Protein AF-A0A1S2K875-F1 (afdb_monomer)

Solvent-accessible surface area (backbone atoms only — not comparable to full-atom values): 19029 Å² total; per-residue (Å²): 132,84,79,76,75,74,77,70,88,53,95,55,58,71,63,49,79,45,79,48,68,96,43,72,64,49,62,76,64,74,61,59,67,83,52,75,47,36,37,38,39,39,28,48,49,77,61,91,77,43,72,70,58,80,52,35,93,49,47,68,65,72,43,54,64,50,49,51,50,53,53,49,51,54,52,41,34,47,74,66,42,60,38,57,85,85,43,62,77,40,69,43,35,40,33,39,36,56,78,34,67,75,67,38,40,64,64,102,67,75,52,40,35,35,36,50,32,44,35,38,59,31,74,67,53,95,76,27,44,36,24,39,38,35,41,28,45,31,22,38,73,83,44,77,24,28,39,34,36,40,30,38,35,35,58,89,68,77,82,74,76,75,74,78,71,96,51,86,69,61,76,69,69,80,67,78,73,80,88,79,87,82,92,80,89,81,79,85,71,83,76,84,67,98,63,92,80,68,50,47,49,47,74,50,75,77,42,77,32,94,87,78,70,34,37,32,28,46,38,42,69,37,67,42,74,79,53,92,85,54,58,60,72,54,49,56,45,49,40,46,41,55,50,44,26,53,47,35,26,76,62,60,70,45,56,53,67,38,34,39,72,38,30,42,35,39,38,35,88,34,86,42,61,57,87,56,68,35,34,36,40,37,30,69,59,51,85,82,84,52,80,81,76,55,78,60,47,63,49,98,87,64,37,47,26,42,46,34,38,38,39,32,27,49,82,91,43,60,30,33,44,33,46,36,30,32,32,40,70,126

pLDDT: mean 80.6, std 21.01, range [25.36, 98.69]

Radius of gyration: 20.93 Å; Cα contacts (8 Å, |Δi|>4): 634; chains: 1; bounding box: 55×48×56 Å

Secondary structure (DSSP, 8-state):
-------SS-TT-SEEEEEE-SSHHHHHH----SS-EEEEEEEEPPPTT-TT--S-TTB--THHHHHHHHHHHHHHHHHTS---TTS--EEEEEEEEES-GGGGB--SS--EEEEEEEEEEEEEETTEEEEEEEEEEEEETTEEEEEEEEEEE--SSSPPPPPPPTTTTGGGGGG---------S---PPP--S-SS-PPPEE-PPEEPTTSSEEEEEEE-TTGGGSSS---HHHHHHHHHHHHHHHHHHHH---TTTEEEEEEEEE-SSPPPTTS-EEEEEEEPPTTS-------EE-TT--EEEEEEEEEEETTEEEEEEEEEEEE--

Mean predicted aligned error: 9.91 Å

Sequence (330 aa):
MDTFTAPSPSFLGSHHLVHRPLSPEAFLLTATAPIRQDFALSAQLPDHRAPLDDSGPGYHDLAFPLESLRRTMLFAARRYFRVPAGRLPRVVSGSAAITDLDAWRHGGGRPGIALDLGMTPLDVVDGVPRGLEAEAAVSIDGRRCGTASARLLFPAGPPRPGRPAPGRGEGRASTAVRRGGPDAAGGHRPQRADHPGVREPHVGPAGRAEGGGGLVFPVRTGGAAEAPGVVPPTLFVAASRQVGRLAAAELCGFVPSYAVLSRWEASFPDPAEPGTPLRCTVRQATAGGGRADGRVSRDAAGRPVADLRLTFLQGSRVVARVSAAVSQDC

Nearest PDB structures (foldseek):
  2own-assembly1_B  TM=6.088E-01  e=5.635E-07  Lactiplantibacillus plantarum
  3hrq-assembly3_B  TM=5.467E-01  e=2.121E-06  Aspergillus parasiticus
  7e5t-assembly5_E  TM=1.831E-01  e=4.406E-02  Fusarium sp. FN080326
  7dmn-assembly1_A  TM=1.750E-01  e=1.258E-01  Fusarium sp. FN080326
  5yfg-assembly1_A  TM=2.305E-01  e=1.085E+00  Homo sapiens

Foldseek 3Di:
DPPPPPPDQDPQHDKDKDWDDPDPVCVVVLDDQQFKTKMKMKGWQDDCPPLLPPQFQWFGAPLNVFVVQVVVVVVCLVRNQVPDPQQDKDWFKKKKFWPAGVLGTDDPDGKMKMWTKMKHADDADPSHGQKIKMKTQIDTNNHGTMIMITIMGRDPDHPDPPDPPPPPPPVVPPPPPDDDDDDDDDDPDSDDDPDPDFGAKDWDDWDADPPRFWIKIWIHRPNPVPDPDFDDVSNVSSVCQVVVLVRCCVLQVADSSQKGFRIKMKGFPDTDDPPFIKMKMKGFDDDPPDDSPSDFDADPVRWTKTWMWIFIDRPPDTGMTMIIIITGDD

Structure (mmCIF, N/CA/C/O backbone):
data_AF-A0A1S2K875-F1
#
_entry.id   AF-A0A1S2K875-F1
#
loop_
_atom_site.group_PDB
_atom_site.id
_atom_site.type_symbol
_atom_site.label_atom_id
_atom_site.label_alt_id
_atom_site.label_comp_id
_atom_site.label_asym_id
_atom_site.label_entity_id
_atom_site.label_seq_id
_atom_site.pdbx_PDB_ins_code
_atom_site.Cartn_x
_atom_site.Cartn_y
_atom_site.Cartn_z
_atom_site.occupancy
_atom_site.B_iso_or_equiv
_atom_site.auth_seq_id
_atom_site.auth_comp_id
_atom_site.auth_asym_id
_atom_site.auth_atom_id
_atom_site.pdbx_PDB_model_num
ATOM 1 N N . MET A 1 1 ? -26.181 15.859 20.481 1.00 29.94 1 MET A N 1
ATOM 2 C CA . MET A 1 1 ? -26.209 15.037 19.255 1.00 29.94 1 MET A CA 1
ATOM 3 C C . MET A 1 1 ? -25.154 15.619 18.342 1.00 29.94 1 MET A C 1
ATOM 5 O O . MET A 1 1 ? -25.418 16.626 17.703 1.00 29.94 1 MET A O 1
ATOM 9 N N . ASP A 1 2 ? -23.946 15.062 18.372 1.00 28.30 2 ASP A N 1
ATOM 10 C CA . ASP A 1 2 ? -22.885 15.501 17.471 1.00 28.30 2 ASP A CA 1
ATOM 11 C C . ASP A 1 2 ? -23.209 14.976 16.078 1.00 28.30 2 ASP A C 1
ATOM 13 O O . ASP A 1 2 ? -23.211 13.769 15.824 1.00 28.30 2 ASP A O 1
ATOM 17 N N . THR A 1 3 ? -23.575 15.896 15.195 1.00 25.36 3 THR A N 1
ATOM 18 C CA . THR A 1 3 ? -23.816 15.634 13.785 1.00 25.36 3 THR A CA 1
ATOM 19 C C . THR A 1 3 ? -22.508 15.120 13.195 1.00 25.36 3 THR A C 1
ATOM 21 O O . THR A 1 3 ? -21.555 15.874 13.010 1.00 25.36 3 THR A O 1
ATOM 24 N N . PHE A 1 4 ? -22.436 13.812 12.941 1.00 30.52 4 PHE A N 1
ATOM 25 C CA . PHE A 1 4 ? -21.378 13.221 12.133 1.00 30.52 4 PHE A CA 1
ATOM 26 C C . PHE A 1 4 ? -21.447 13.876 10.753 1.00 30.52 4 PHE A C 1
ATOM 28 O O . PHE A 1 4 ? -22.289 13.518 9.930 1.00 30.52 4 PHE A O 1
ATOM 35 N N . THR A 1 5 ? -20.581 14.853 10.496 1.00 27.44 5 THR A N 1
ATOM 36 C CA . THR A 1 5 ? -20.310 15.307 9.135 1.00 27.44 5 THR A CA 1
ATOM 37 C C . THR A 1 5 ? -19.878 14.075 8.352 1.00 27.44 5 THR A C 1
ATOM 39 O O . THR A 1 5 ? -18.850 13.467 8.664 1.00 27.44 5 THR A O 1
ATOM 42 N N . ALA A 1 6 ? -20.707 13.653 7.395 1.00 27.06 6 ALA A N 1
ATOM 43 C CA . ALA A 1 6 ? -20.397 12.529 6.529 1.00 27.06 6 ALA A CA 1
ATOM 44 C C . ALA A 1 6 ? -19.009 12.762 5.905 1.00 27.06 6 ALA A C 1
ATOM 46 O O . ALA A 1 6 ? -18.723 13.886 5.478 1.00 27.06 6 ALA A O 1
ATOM 47 N N . PRO A 1 7 ? -18.119 11.754 5.889 1.00 35.91 7 PRO A N 1
ATOM 48 C CA . PRO A 1 7 ? -16.811 11.919 5.281 1.00 35.91 7 PRO A CA 1
ATOM 49 C C . PRO A 1 7 ? -16.982 12.348 3.821 1.00 35.91 7 PRO A C 1
ATOM 51 O O . PRO A 1 7 ? -17.795 11.777 3.093 1.00 35.91 7 PRO A O 1
ATOM 54 N N . SER A 1 8 ? -16.204 13.359 3.427 1.00 41.53 8 SER A N 1
ATOM 55 C CA . SER A 1 8 ? -16.030 13.842 2.056 1.00 41.53 8 SER A CA 1
ATOM 56 C C . SER A 1 8 ? -15.993 12.691 1.035 1.00 41.53 8 SER A C 1
ATOM 58 O O . SER A 1 8 ? -15.504 11.608 1.383 1.00 41.53 8 SER A O 1
ATOM 60 N N . PRO A 1 9 ? -16.466 12.912 -0.211 1.00 42.44 9 PRO A N 1
ATOM 61 C CA . PRO A 1 9 ? -16.673 11.867 -1.217 1.00 42.44 9 PRO A CA 1
ATOM 62 C C . PRO A 1 9 ? -15.510 10.868 -1.267 1.00 42.44 9 PRO A C 1
ATOM 64 O O . PRO A 1 9 ? -14.334 11.230 -1.362 1.00 42.44 9 PRO A O 1
ATOM 67 N N . SER A 1 10 ? -15.851 9.594 -1.080 1.00 57.00 10 SER A N 1
ATOM 68 C CA . SER A 1 10 ? -14.926 8.528 -0.719 1.00 57.00 10 SER A CA 1
ATOM 69 C C . SER A 1 10 ? -13.965 8.200 -1.860 1.00 57.00 10 SER A C 1
ATOM 71 O O . SER A 1 10 ? -14.384 7.743 -2.913 1.00 57.00 10 SER A O 1
ATOM 73 N N . PHE A 1 11 ? -12.655 8.302 -1.606 1.00 64.06 11 PHE A N 1
ATOM 74 C CA . PHE A 1 11 ? -11.588 7.677 -2.415 1.00 64.06 11 PHE A CA 1
ATOM 75 C C . PHE A 1 11 ? -11.913 6.231 -2.839 1.00 64.06 11 PHE A C 1
ATOM 77 O O . PHE A 1 11 ? -11.478 5.774 -3.884 1.00 64.06 11 PHE A O 1
ATOM 84 N N . LEU A 1 12 ? -12.688 5.519 -2.017 1.00 69.50 12 LEU A N 1
ATOM 85 C CA . LEU A 1 12 ? -13.103 4.135 -2.237 1.00 69.50 12 LEU A CA 1
ATOM 86 C C . LEU A 1 12 ? -14.284 3.970 -3.206 1.00 69.50 12 LEU A C 1
ATOM 88 O O . LEU A 1 12 ? -14.700 2.842 -3.441 1.00 69.50 12 LEU A O 1
ATOM 92 N N . GLY A 1 13 ? -14.873 5.060 -3.709 1.00 77.31 13 GLY A N 1
ATOM 93 C CA . GLY A 1 13 ? -16.127 5.000 -4.458 1.00 77.31 13 GLY A CA 1
ATOM 94 C C . GLY A 1 13 ? -17.245 4.329 -3.649 1.00 77.31 13 GLY A C 1
ATOM 95 O O . GLY A 1 13 ? -17.261 4.392 -2.409 1.00 77.31 13 GLY A O 1
ATOM 96 N N . SER A 1 14 ? -18.175 3.680 -4.354 1.00 84.94 14 SER A N 1
ATOM 97 C CA . SER A 1 14 ? -19.157 2.771 -3.759 1.00 84.94 14 SER A CA 1
ATOM 98 C C . SER A 1 14 ? -18.451 1.529 -3.218 1.00 84.94 14 SER A C 1
ATOM 100 O O . SER A 1 14 ? -17.791 0.809 -3.970 1.00 84.94 14 SER A O 1
ATOM 102 N N . HIS A 1 15 ? -18.608 1.275 -1.923 1.00 90.50 15 HIS A N 1
ATOM 103 C CA . HIS A 1 15 ? -17.989 0.144 -1.247 1.00 90.50 15 HIS A CA 1
ATOM 104 C C . HIS A 1 15 ? -18.940 -0.465 -0.216 1.00 90.50 15 HIS A C 1
ATOM 106 O O . HIS A 1 15 ? -19.799 0.217 0.344 1.00 90.50 15 HIS A O 1
ATOM 112 N N . HIS A 1 16 ? -18.747 -1.751 0.052 1.00 93.81 16 HIS A N 1
ATOM 113 C CA . HIS A 1 16 ? -19.459 -2.526 1.057 1.00 93.81 16 HIS A CA 1
ATOM 114 C C . HIS A 1 16 ? -18.446 -3.137 2.015 1.00 93.81 16 HIS A C 1
ATOM 116 O O . HIS A 1 16 ? -17.473 -3.750 1.581 1.00 93.81 16 HIS A O 1
ATOM 122 N N . LEU A 1 17 ? -18.674 -2.968 3.315 1.00 95.69 17 LEU A N 1
ATOM 123 C CA . LEU A 1 17 ? -17.850 -3.550 4.368 1.00 95.69 17 LEU A CA 1
ATOM 124 C C . LEU A 1 17 ? -18.720 -4.452 5.239 1.00 95.69 17 LEU A C 1
ATOM 126 O O . LEU A 1 17 ? -19.685 -3.987 5.845 1.00 95.69 17 LEU A O 1
ATOM 130 N N . VAL A 1 18 ? -18.346 -5.724 5.328 1.00 95.75 18 VAL A N 1
ATOM 131 C CA . VAL A 1 18 ? -19.024 -6.736 6.137 1.00 95.75 18 VAL A CA 1
ATOM 132 C C . VAL A 1 18 ? -18.081 -7.192 7.244 1.00 95.75 18 VAL A C 1
ATOM 134 O O . VAL A 1 18 ? -16.941 -7.571 6.984 1.00 95.75 18 VAL A O 1
ATOM 137 N N . HIS A 1 19 ? -18.545 -7.148 8.491 1.00 93.94 19 HIS A N 1
ATOM 138 C CA . HIS A 1 19 ? -17.860 -7.782 9.619 1.00 93.94 19 HIS A CA 1
ATOM 139 C C . HIS A 1 19 ? -18.243 -9.262 9.668 1.00 93.94 19 HIS A C 1
ATOM 141 O O . HIS A 1 19 ? -19.422 -9.595 9.562 1.00 93.94 19 HIS A O 1
ATOM 147 N N . ARG A 1 20 ? -17.247 -10.141 9.800 1.00 93.00 20 ARG A N 1
ATOM 148 C CA . ARG A 1 20 ? -17.413 -11.594 9.896 1.00 93.00 20 ARG A CA 1
ATOM 149 C C . ARG A 1 20 ? -17.009 -12.025 11.308 1.00 93.00 20 ARG A C 1
ATOM 151 O O . ARG A 1 20 ? -15.826 -12.259 11.555 1.00 93.00 20 ARG A O 1
ATOM 158 N N . PRO A 1 21 ? -17.949 -12.054 12.266 1.00 84.94 21 PRO A N 1
ATOM 159 C CA . PRO A 1 21 ? -17.638 -12.483 13.620 1.00 84.94 21 PRO A CA 1
ATOM 160 C C . PRO A 1 21 ? -17.210 -13.955 13.621 1.00 84.94 21 PRO A C 1
ATOM 162 O O . PRO A 1 21 ? -17.778 -14.774 12.902 1.00 84.94 21 PRO A O 1
ATOM 165 N N . LEU A 1 22 ? -16.229 -14.289 14.463 1.00 83.81 22 LEU A N 1
ATOM 166 C CA . LEU A 1 22 ? -15.713 -15.657 14.607 1.00 83.81 22 LEU A CA 1
ATOM 167 C C . LEU A 1 22 ? -16.752 -16.635 15.181 1.00 83.81 22 LEU A C 1
ATOM 169 O O . LEU A 1 22 ? -16.614 -17.842 15.002 1.00 83.81 22 LEU A O 1
ATOM 173 N N . SER A 1 23 ? -17.777 -16.129 15.876 1.00 81.75 23 SER A N 1
ATOM 174 C CA . SER A 1 23 ? -18.871 -16.936 16.412 1.00 81.75 23 SER A CA 1
ATOM 175 C C . SER A 1 23 ? -20.205 -16.167 16.437 1.00 81.75 23 SER A C 1
ATOM 177 O O . SER A 1 23 ? -20.202 -14.929 16.483 1.00 81.75 23 SER A O 1
ATOM 179 N N . PRO A 1 24 ? -21.358 -16.864 16.437 1.00 78.69 24 PRO A N 1
ATOM 180 C CA . PRO A 1 24 ? -22.674 -16.237 16.588 1.00 78.69 24 PRO A CA 1
ATOM 181 C C . PRO A 1 24 ? -22.843 -15.478 17.914 1.00 78.69 24 PRO A C 1
ATOM 183 O O . PRO A 1 24 ? -23.498 -14.439 17.962 1.00 78.69 24 PRO A O 1
ATOM 186 N N . GLU A 1 25 ? -22.223 -15.944 18.998 1.00 75.81 25 GLU A N 1
ATOM 187 C CA . GLU A 1 25 ? -22.297 -15.300 20.316 1.00 75.81 25 GLU A CA 1
ATOM 188 C C . GLU A 1 25 ? -21.626 -13.924 20.301 1.00 75.81 25 GLU A C 1
ATOM 190 O O . GLU A 1 25 ? -22.141 -12.974 20.894 1.00 75.81 25 GLU A O 1
ATOM 195 N N . ALA A 1 26 ? -20.518 -13.782 19.565 1.00 73.69 26 ALA A N 1
ATOM 196 C CA . ALA A 1 26 ? -19.849 -12.495 19.380 1.00 73.69 26 ALA A CA 1
ATOM 197 C C . ALA A 1 26 ? -20.741 -11.475 18.646 1.00 73.69 26 ALA A C 1
ATOM 199 O O . ALA A 1 26 ? -20.638 -10.273 18.901 1.00 73.69 26 ALA A O 1
ATOM 200 N N . PHE A 1 27 ? -21.640 -11.948 17.775 1.00 70.19 27 PHE A N 1
ATOM 201 C CA . PHE A 1 27 ? -22.647 -11.116 17.118 1.00 70.19 27 PHE A CA 1
ATOM 202 C C . PHE A 1 27 ? -23.748 -10.678 18.094 1.00 70.19 27 PHE A C 1
ATOM 204 O O . PHE A 1 27 ? -24.084 -9.495 18.150 1.00 70.19 27 PHE A O 1
ATOM 211 N N . LEU A 1 28 ? -24.274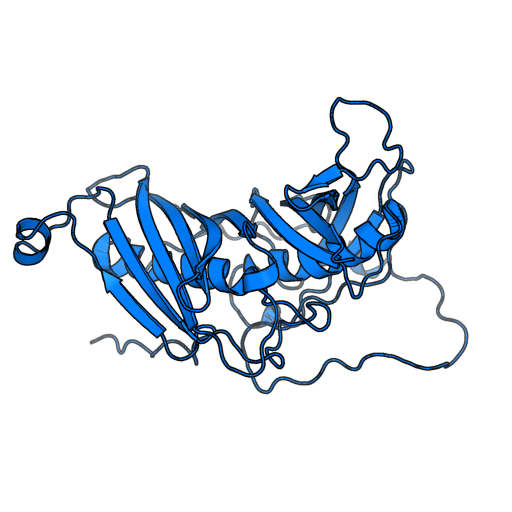 -11.608 18.897 1.00 72.06 28 LEU A N 1
ATOM 212 C CA . LEU A 1 28 ? -25.392 -11.350 19.812 1.00 72.06 28 LEU A CA 1
ATOM 213 C C . LEU A 1 28 ? -25.012 -10.462 21.001 1.00 72.06 28 LEU A C 1
ATOM 215 O O . LEU A 1 28 ? -25.795 -9.610 21.414 1.00 72.06 28 LEU A O 1
ATOM 219 N N . LEU A 1 29 ? -23.815 -10.648 21.560 1.00 68.31 29 LEU A N 1
ATOM 220 C CA . LEU A 1 29 ? -23.426 -9.980 22.802 1.00 68.31 29 LEU A CA 1
ATOM 221 C C . LEU A 1 29 ? -22.923 -8.547 22.585 1.00 68.31 29 LEU A C 1
ATOM 223 O O . LEU A 1 29 ? -22.795 -7.798 23.552 1.00 68.31 29 LEU A O 1
ATOM 227 N N . THR A 1 30 ? -22.617 -8.128 21.347 1.00 64.00 30 THR A N 1
ATOM 228 C CA . THR A 1 30 ? -21.994 -6.817 21.011 1.00 64.00 30 THR A CA 1
ATOM 229 C C . THR A 1 30 ? -20.763 -6.443 21.864 1.00 64.00 30 THR A C 1
ATOM 231 O O . THR A 1 30 ? -20.294 -5.298 21.882 1.00 64.00 30 THR A O 1
ATOM 234 N N . ALA A 1 31 ? -20.207 -7.428 22.563 1.00 59.09 31 ALA A N 1
ATOM 235 C CA . ALA A 1 31 ? -19.032 -7.350 23.401 1.00 59.09 31 ALA A CA 1
ATOM 236 C C . ALA A 1 31 ? -17.949 -8.177 22.715 1.00 59.09 31 ALA A C 1
ATOM 238 O O . ALA A 1 31 ? -17.688 -9.325 23.063 1.00 59.09 31 ALA A O 1
ATOM 239 N N . THR A 1 32 ? -17.337 -7.605 21.683 1.00 61.72 32 THR A N 1
ATOM 240 C CA . THR A 1 32 ? -16.143 -8.197 21.095 1.00 61.72 32 THR A CA 1
ATOM 241 C C . THR A 1 32 ? -15.000 -8.008 22.076 1.00 61.72 32 THR A C 1
ATOM 243 O O . THR A 1 32 ? -14.536 -6.886 22.297 1.00 61.72 32 THR A O 1
ATOM 246 N N . ALA A 1 33 ? -14.543 -9.113 22.669 1.00 72.69 33 ALA A N 1
ATOM 247 C CA . ALA A 1 33 ? -13.230 -9.155 23.288 1.00 72.69 33 ALA A CA 1
ATOM 248 C C . ALA A 1 33 ? -12.193 -8.587 22.294 1.00 72.69 33 ALA A C 1
ATOM 250 O O . ALA A 1 33 ? -12.386 -8.697 21.076 1.00 72.69 33 ALA A O 1
ATOM 251 N N . PRO A 1 34 ? -11.100 -7.975 22.773 1.00 79.50 34 PRO A N 1
ATOM 252 C CA . PRO A 1 34 ? -10.045 -7.448 21.919 1.00 79.50 34 PRO A CA 1
ATOM 253 C C . PRO A 1 34 ? -9.196 -8.611 21.380 1.00 79.50 34 PRO A C 1
ATOM 255 O O . PRO A 1 34 ? -8.027 -8.768 21.713 1.00 79.50 34 PRO A O 1
ATOM 258 N N . ILE A 1 35 ? -9.823 -9.435 20.548 1.00 89.06 35 ILE A N 1
ATOM 259 C CA . ILE A 1 35 ? -9.256 -10.547 19.791 1.00 89.06 35 ILE A CA 1
ATOM 260 C C . ILE A 1 35 ? -9.251 -10.190 18.303 1.00 89.06 35 ILE A C 1
ATOM 262 O O . ILE A 1 35 ? -9.789 -9.150 17.907 1.00 89.06 35 ILE A O 1
ATOM 266 N N . ARG A 1 36 ? -8.659 -11.055 17.475 1.00 94.00 36 ARG A N 1
ATOM 267 C CA . ARG A 1 36 ? -8.701 -10.913 16.017 1.00 94.00 36 ARG A CA 1
ATOM 268 C C . ARG A 1 36 ? -10.149 -10.793 15.522 1.00 94.00 36 ARG A C 1
ATOM 270 O O . ARG A 1 36 ? -11.018 -11.538 15.966 1.00 94.00 36 ARG A O 1
ATOM 277 N N . GLN A 1 37 ? -10.390 -9.853 14.615 1.00 93.94 37 GLN A N 1
ATOM 278 C CA . GLN A 1 37 ? -11.677 -9.637 13.951 1.00 93.94 37 GLN A CA 1
ATOM 279 C C . GLN A 1 37 ? -11.486 -9.728 12.441 1.00 93.94 37 GLN A C 1
ATOM 281 O O . GLN A 1 37 ? -10.550 -9.123 11.913 1.00 93.94 37 GLN A O 1
ATOM 286 N N . ASP A 1 38 ? -12.390 -10.422 11.754 1.00 96.06 38 ASP A N 1
ATOM 287 C CA . ASP A 1 38 ? -12.318 -10.583 10.306 1.00 96.06 38 ASP A CA 1
ATOM 288 C C . ASP A 1 38 ? -13.364 -9.712 9.597 1.00 96.06 38 ASP A C 1
ATOM 290 O O . ASP A 1 38 ? -14.489 -9.506 10.061 1.00 96.06 38 ASP A O 1
ATOM 294 N N . PHE A 1 39 ? -12.987 -9.181 8.440 1.00 96.81 39 PHE A N 1
ATOM 295 C CA . PHE A 1 39 ? -13.816 -8.304 7.621 1.00 96.81 39 PHE A CA 1
ATOM 296 C C . PHE A 1 39 ? -13.726 -8.715 6.155 1.00 96.81 39 PHE A C 1
ATOM 298 O O . PHE A 1 39 ? -12.751 -9.332 5.735 1.00 96.81 39 PHE A O 1
ATOM 305 N N . ALA A 1 40 ? -14.737 -8.355 5.374 1.00 97.69 40 ALA A N 1
ATOM 306 C CA . ALA A 1 40 ? -14.703 -8.405 3.922 1.00 97.69 40 ALA A CA 1
ATOM 307 C C . ALA A 1 40 ? -15.070 -7.020 3.384 1.00 97.69 40 ALA A C 1
ATOM 309 O O . ALA A 1 40 ? -16.129 -6.483 3.717 1.00 97.69 40 ALA A O 1
ATOM 310 N N . LEU A 1 41 ? -14.185 -6.430 2.584 1.00 97.38 41 LEU A N 1
ATOM 311 C CA . LEU A 1 41 ? -14.446 -5.192 1.856 1.00 97.38 41 LEU A CA 1
ATOM 312 C C . LEU A 1 41 ? -14.627 -5.532 0.381 1.00 97.38 41 LEU A C 1
ATOM 314 O O . LEU A 1 41 ? -13.797 -6.238 -0.183 1.00 97.38 41 LEU A O 1
ATOM 318 N N . SER A 1 42 ? -15.648 -4.975 -0.254 1.00 97.12 42 SER A N 1
ATOM 319 C CA . SER A 1 42 ? -15.818 -5.001 -1.707 1.00 97.12 42 SER A CA 1
ATOM 320 C C . SER A 1 42 ? -16.013 -3.581 -2.216 1.00 97.12 42 SER A C 1
ATOM 322 O O . SER A 1 42 ? -16.779 -2.814 -1.635 1.00 97.12 42 SER A O 1
ATOM 324 N N . ALA A 1 43 ? -15.318 -3.218 -3.284 1.00 95.56 43 ALA A N 1
ATOM 325 C CA . ALA A 1 43 ? -15.404 -1.905 -3.909 1.00 95.56 43 ALA A CA 1
ATOM 326 C C . ALA A 1 43 ? -15.218 -2.031 -5.424 1.00 95.56 43 ALA A C 1
ATOM 328 O O . ALA A 1 43 ? -14.818 -3.080 -5.928 1.00 95.56 43 ALA A O 1
ATOM 329 N N . GLN A 1 44 ? -15.491 -0.954 -6.151 1.00 93.06 44 GLN A N 1
ATOM 330 C CA . GLN A 1 44 ? -15.070 -0.839 -7.546 1.00 93.06 44 GLN A CA 1
ATOM 331 C C . GLN A 1 44 ? -13.710 -0.153 -7.603 1.00 93.06 44 GLN A C 1
ATOM 333 O O . GLN A 1 44 ? -13.484 0.834 -6.894 1.00 93.06 44 GLN A O 1
ATOM 338 N N . LEU A 1 45 ? -12.813 -0.664 -8.445 1.00 90.44 45 LEU A N 1
ATOM 339 C CA . LEU A 1 45 ? -11.574 0.044 -8.731 1.00 90.44 45 LEU A CA 1
ATOM 340 C C . LEU A 1 45 ? -11.886 1.347 -9.485 1.00 90.44 45 LEU A C 1
ATOM 342 O O . LEU A 1 45 ? -12.797 1.372 -10.318 1.00 90.44 45 LEU A O 1
ATOM 346 N N . PRO A 1 46 ? -11.162 2.441 -9.194 1.00 83.56 46 PRO A N 1
ATOM 347 C CA . PRO A 1 46 ? -11.302 3.676 -9.947 1.00 83.56 46 PRO A CA 1
ATOM 348 C C . PRO A 1 46 ? -10.988 3.451 -11.430 1.00 83.56 46 PRO A C 1
ATOM 350 O O . PRO A 1 46 ? -10.077 2.693 -11.762 1.00 83.56 46 PRO A O 1
ATOM 353 N N . ASP A 1 47 ? -11.694 4.160 -12.313 1.00 74.38 47 ASP A N 1
ATOM 354 C CA . ASP A 1 47 ? -11.299 4.244 -13.723 1.00 74.38 47 ASP A CA 1
ATOM 355 C C . ASP A 1 47 ? -9.890 4.850 -13.848 1.00 74.38 47 ASP A C 1
ATOM 357 O O . ASP A 1 47 ? -9.485 5.658 -13.007 1.00 74.38 47 ASP A O 1
ATOM 361 N N . HIS A 1 48 ? -9.207 4.571 -14.967 1.00 63.16 48 HIS A N 1
ATOM 362 C CA . HIS A 1 48 ? -7.856 5.053 -15.345 1.00 63.16 48 HIS A CA 1
ATOM 363 C C . HIS A 1 48 ? -7.661 6.586 -15.346 1.00 63.16 48 HIS A C 1
ATOM 365 O O . HIS A 1 48 ? -6.639 7.101 -15.783 1.00 63.16 48 HIS A O 1
ATOM 371 N N . ARG A 1 49 ? -8.679 7.349 -14.939 1.00 55.31 49 ARG A N 1
ATOM 372 C CA . ARG A 1 49 ? -8.658 8.810 -14.796 1.00 55.31 49 ARG A CA 1
ATOM 373 C C . ARG A 1 49 ? -8.534 9.253 -13.338 1.00 55.31 49 ARG A C 1
ATOM 375 O O . ARG A 1 49 ? -8.731 10.433 -13.043 1.00 55.31 49 ARG A O 1
ATOM 382 N N . ALA A 1 50 ? -8.269 8.330 -12.412 1.00 55.09 50 ALA A N 1
ATOM 383 C CA . ALA A 1 50 ? -8.070 8.681 -11.017 1.00 55.09 50 ALA A CA 1
ATOM 384 C C . ALA A 1 50 ? -6.834 9.592 -10.868 1.00 55.09 50 ALA A C 1
ATOM 386 O O . ALA A 1 50 ? -5.796 9.324 -11.464 1.00 55.09 50 ALA A O 1
ATOM 387 N N . PRO A 1 51 ? -6.893 10.647 -10.036 1.00 52.59 51 PRO A N 1
ATOM 388 C CA . PRO A 1 51 ? -5.829 11.649 -9.910 1.00 52.59 51 PRO A CA 1
ATOM 389 C C . PRO A 1 51 ? -4.522 11.143 -9.279 1.00 52.59 51 PRO A C 1
ATOM 391 O O . PRO A 1 51 ? -3.644 11.952 -8.999 1.00 52.59 51 PRO A O 1
ATOM 394 N N . LEU A 1 52 ? -4.407 9.842 -8.999 1.00 55.00 52 LEU A N 1
ATOM 395 C CA . LEU A 1 52 ? -3.181 9.185 -8.546 1.00 55.00 52 LEU A CA 1
ATOM 396 C C . LEU A 1 52 ? -2.673 8.150 -9.556 1.00 55.00 52 LEU A C 1
ATOM 398 O O . LEU A 1 52 ? -1.720 7.451 -9.228 1.00 55.00 52 LEU A O 1
ATOM 402 N N . ASP A 1 53 ? -3.285 8.019 -10.735 1.00 55.28 53 ASP A N 1
ATOM 403 C CA . ASP A 1 53 ? -2.919 7.012 -11.729 1.00 55.28 53 ASP A CA 1
ATOM 404 C C . ASP A 1 53 ? -1.937 7.576 -12.775 1.00 55.28 53 ASP A C 1
ATOM 406 O O . ASP A 1 53 ? -2.318 8.008 -13.856 1.00 55.28 53 ASP A O 1
ATOM 410 N N . ASP A 1 54 ? -0.649 7.571 -12.426 1.00 59.06 54 ASP A N 1
ATOM 411 C CA . ASP A 1 54 ? 0.475 7.512 -13.378 1.00 59.06 54 ASP A CA 1
ATOM 412 C C . ASP A 1 54 ? 1.081 6.104 -13.314 1.00 59.06 54 ASP A C 1
ATOM 414 O O . ASP A 1 54 ? 2.295 5.901 -13.192 1.00 59.06 54 ASP A O 1
ATOM 418 N N . SER A 1 55 ? 0.233 5.083 -13.234 1.00 55.97 55 SER A N 1
ATOM 419 C CA . SER A 1 55 ? 0.661 3.747 -13.626 1.00 55.97 55 SER A CA 1
ATOM 420 C C . SER A 1 55 ? 0.825 3.806 -15.142 1.00 55.97 55 SER A C 1
ATOM 422 O O . SER A 1 55 ? 0.021 4.435 -15.829 1.00 55.97 55 SER A O 1
ATOM 424 N N . GLY A 1 56 ? 1.889 3.213 -15.690 1.00 58.91 56 GLY A N 1
ATOM 425 C CA . GLY A 1 56 ? 1.995 3.066 -17.145 1.00 58.91 56 GLY A CA 1
ATOM 426 C C . GLY A 1 56 ? 0.687 2.498 -17.722 1.00 58.91 56 GLY A C 1
ATOM 427 O O . GLY A 1 56 ? -0.089 1.891 -16.979 1.00 58.91 56 GLY A O 1
ATOM 428 N N . PRO A 1 57 ? 0.402 2.713 -19.012 1.00 59.22 57 PRO A N 1
ATOM 429 C CA . PRO A 1 57 ? -0.903 2.419 -19.592 1.00 59.22 57 PRO A CA 1
ATOM 430 C C . PRO A 1 57 ? -1.203 0.917 -19.492 1.00 59.22 57 PRO A C 1
ATOM 432 O O . PRO A 1 57 ? -0.807 0.151 -20.362 1.00 59.22 57 PRO A O 1
ATOM 435 N N . GLY A 1 58 ? -1.865 0.482 -18.415 1.00 84.12 58 GLY A N 1
ATOM 436 C CA . GLY A 1 58 ? -2.260 -0.914 -18.286 1.00 84.12 58 GLY A CA 1
ATOM 437 C C . GLY A 1 58 ? -2.397 -1.526 -16.898 1.00 84.12 58 GLY A C 1
ATOM 438 O O . GLY A 1 58 ? -2.757 -2.690 -16.889 1.00 84.12 58 GLY A O 1
ATOM 439 N N . TYR A 1 59 ? -2.146 -0.850 -15.766 1.00 90.75 59 TYR A N 1
ATOM 440 C CA . TYR A 1 59 ? -2.187 -1.509 -14.444 1.00 90.75 59 TYR A CA 1
ATOM 441 C C . TYR A 1 59 ? -2.872 -0.711 -13.337 1.00 90.75 59 TYR A C 1
ATOM 443 O O . TYR A 1 59 ? -2.628 0.484 -13.202 1.00 90.75 59 TYR A O 1
ATOM 451 N N . HIS A 1 60 ? -3.634 -1.403 -12.486 1.00 90.88 60 HIS A N 1
ATOM 452 C CA . HIS A 1 60 ? -4.235 -0.816 -11.289 1.00 90.88 60 HIS A CA 1
ATOM 453 C C . HIS A 1 60 ? -3.184 -0.444 -10.228 1.00 90.88 60 HIS A C 1
ATOM 455 O O . HIS A 1 60 ? -2.172 -1.122 -10.048 1.00 90.88 60 HIS A O 1
ATOM 461 N N . ASP A 1 61 ? -3.454 0.621 -9.471 1.00 87.69 61 ASP A N 1
ATOM 462 C CA . ASP A 1 61 ? -2.527 1.164 -8.475 1.00 87.69 61 ASP A CA 1
ATOM 463 C C . ASP A 1 61 ? -2.580 0.414 -7.125 1.00 87.69 61 ASP A C 1
ATOM 465 O O . ASP A 1 61 ? -3.636 0.298 -6.492 1.00 87.69 61 ASP A O 1
ATOM 469 N N . LEU A 1 62 ? -1.413 -0.004 -6.613 1.00 92.12 62 LEU A N 1
ATOM 470 C CA . LEU A 1 62 ? -1.242 -0.567 -5.263 1.00 92.12 62 LEU A CA 1
ATOM 471 C C . LEU A 1 62 ? -1.648 0.401 -4.137 1.00 92.12 62 LEU A C 1
ATOM 473 O O . LEU A 1 62 ? -1.893 -0.035 -3.007 1.00 92.12 62 LEU A O 1
ATOM 477 N N . ALA A 1 63 ? -1.745 1.707 -4.403 1.00 90.56 63 ALA A N 1
ATOM 478 C CA . ALA A 1 63 ? -2.240 2.668 -3.421 1.00 90.56 63 ALA A CA 1
ATOM 479 C C . ALA A 1 63 ? -3.694 2.386 -3.008 1.00 90.56 63 ALA A C 1
ATOM 481 O O . ALA A 1 63 ? -4.062 2.656 -1.860 1.00 90.56 63 ALA A O 1
ATOM 482 N N . PHE A 1 64 ? -4.511 1.815 -3.902 1.00 91.38 64 PHE A N 1
ATOM 483 C CA . PHE A 1 64 ? -5.919 1.549 -3.623 1.00 91.38 64 PHE A CA 1
ATOM 484 C C . PHE A 1 64 ? -6.140 0.537 -2.485 1.00 91.38 64 PHE A C 1
ATOM 486 O O . PHE A 1 64 ? -6.801 0.907 -1.505 1.00 91.38 64 PHE A O 1
ATOM 493 N N . PRO A 1 65 ? -5.612 -0.708 -2.526 1.00 94.50 65 PRO A N 1
ATOM 494 C CA . PRO A 1 65 ? -5.797 -1.658 -1.426 1.00 94.50 65 PRO A CA 1
ATOM 495 C C . PRO A 1 65 ? -5.186 -1.159 -0.111 1.00 94.50 65 PRO A C 1
ATOM 497 O O . PRO A 1 65 ? -5.771 -1.381 0.946 1.00 94.50 65 PRO A O 1
ATOM 500 N N . LEU A 1 66 ? -4.060 -0.437 -0.148 1.00 93.75 66 LEU A N 1
ATOM 501 C CA . LEU A 1 66 ? -3.430 0.126 1.052 1.00 93.75 66 LEU A CA 1
ATOM 502 C C . LEU A 1 66 ? -4.303 1.190 1.724 1.00 93.75 66 LEU A C 1
ATOM 504 O O . LEU A 1 66 ? -4.473 1.184 2.945 1.00 93.75 66 LEU A O 1
ATOM 508 N N . GLU A 1 67 ? -4.883 2.098 0.942 1.00 91.31 67 GLU A N 1
ATOM 509 C CA . GLU A 1 67 ? -5.783 3.123 1.471 1.00 91.31 67 GLU A CA 1
ATOM 510 C C . GLU A 1 67 ? -7.108 2.526 1.950 1.00 91.31 67 GLU A C 1
ATOM 512 O O . GLU A 1 67 ? -7.627 2.928 2.994 1.00 91.31 67 GLU A O 1
ATOM 517 N N . SER A 1 68 ? -7.628 1.537 1.223 1.00 93.38 68 SER A N 1
ATOM 518 C CA . SER A 1 68 ? -8.801 0.749 1.607 1.00 93.38 68 SER A CA 1
ATOM 519 C C . SER A 1 68 ? -8.594 0.063 2.952 1.00 93.38 68 SER A C 1
ATOM 521 O O . SER A 1 68 ? -9.417 0.207 3.861 1.00 93.38 68 SER A O 1
ATOM 523 N N . LEU A 1 69 ? -7.454 -0.612 3.113 1.00 95.06 69 LEU A N 1
ATOM 524 C CA . LEU A 1 69 ? -7.042 -1.255 4.354 1.00 95.06 69 LEU A CA 1
ATOM 525 C C . LEU A 1 69 ? -6.949 -0.231 5.489 1.00 95.06 69 LEU A C 1
ATOM 527 O O . LEU A 1 69 ? -7.595 -0.399 6.522 1.00 95.06 69 LEU A O 1
ATOM 531 N N . ARG A 1 70 ? -6.237 0.884 5.275 1.00 94.06 70 ARG A N 1
ATOM 532 C CA . ARG A 1 70 ? -6.090 1.956 6.272 1.00 94.06 70 ARG A CA 1
ATOM 533 C C . ARG A 1 70 ? -7.443 2.509 6.719 1.00 94.06 70 ARG A C 1
ATOM 535 O O . ARG A 1 70 ? -7.682 2.633 7.919 1.00 94.06 70 ARG A O 1
ATOM 542 N N . ARG A 1 71 ? -8.335 2.845 5.783 1.00 92.81 71 ARG A N 1
ATOM 543 C CA . ARG A 1 71 ? -9.677 3.370 6.093 1.00 92.81 71 ARG A CA 1
ATOM 544 C C . ARG A 1 71 ? -10.516 2.357 6.862 1.00 92.81 71 ARG A C 1
ATOM 546 O O . ARG A 1 71 ? -11.143 2.728 7.853 1.00 92.81 71 ARG A O 1
ATOM 553 N N . THR A 1 72 ? -10.467 1.091 6.456 1.00 95.06 72 THR A N 1
ATOM 554 C CA . THR A 1 72 ? -11.178 0.003 7.138 1.00 95.06 72 THR A CA 1
ATOM 555 C C . THR A 1 72 ? -10.656 -0.181 8.560 1.00 95.06 72 THR A C 1
ATOM 557 O O . THR A 1 72 ? -11.452 -0.263 9.490 1.00 95.06 72 THR A O 1
ATOM 560 N N . MET A 1 73 ? -9.335 -0.145 8.767 1.00 95.56 73 MET A N 1
ATOM 561 C CA . MET A 1 73 ? -8.738 -0.216 10.106 1.00 95.56 73 MET A CA 1
ATOM 562 C C . MET A 1 73 ? -9.172 0.952 10.992 1.00 95.56 73 MET A C 1
ATOM 564 O O . MET A 1 73 ? -9.448 0.752 12.171 1.00 95.56 73 MET A O 1
ATOM 568 N N . LEU A 1 74 ? -9.256 2.172 10.453 1.00 93.75 74 LEU A N 1
ATOM 569 C CA . LEU A 1 74 ? -9.729 3.332 11.215 1.00 93.75 74 LEU A CA 1
ATOM 570 C C . LEU A 1 74 ? -11.195 3.204 11.607 1.00 93.75 74 LEU A C 1
ATOM 572 O O . LEU A 1 74 ? -11.542 3.471 12.758 1.00 93.75 74 LEU A O 1
ATOM 576 N N . PHE A 1 75 ? -12.040 2.769 10.675 1.00 93.12 75 PHE A N 1
ATOM 577 C CA . PHE A 1 75 ? -13.434 2.472 10.971 1.00 93.12 75 PHE A CA 1
ATOM 578 C C . PHE A 1 75 ? -13.538 1.400 12.061 1.00 93.12 75 PHE A C 1
ATOM 580 O O . PHE A 1 75 ? -14.215 1.609 13.071 1.00 93.12 75 PHE A O 1
ATOM 587 N N . ALA A 1 76 ? -12.805 0.295 11.909 1.00 93.88 76 ALA A N 1
ATOM 588 C CA . ALA A 1 76 ? -12.854 -0.812 12.846 1.00 93.88 76 ALA A CA 1
ATOM 589 C C . ALA A 1 76 ? -12.329 -0.432 14.236 1.00 93.88 76 ALA A C 1
ATOM 591 O O . ALA A 1 76 ? -12.945 -0.789 15.243 1.00 93.88 76 ALA A O 1
ATOM 592 N N . ALA A 1 77 ? -11.256 0.363 14.298 1.00 94.00 77 ALA A N 1
ATOM 593 C CA . ALA A 1 77 ? -10.707 0.901 15.537 1.00 94.00 77 ALA A CA 1
ATOM 594 C C . ALA A 1 77 ? -11.777 1.625 16.360 1.00 94.00 77 ALA A C 1
ATOM 596 O O . ALA A 1 77 ? -11.891 1.399 17.562 1.00 94.00 77 ALA A O 1
ATOM 597 N N . ARG A 1 78 ? -12.587 2.474 15.716 1.00 92.81 78 ARG A N 1
ATOM 598 C CA . ARG A 1 78 ? -13.661 3.215 16.392 1.00 92.81 78 ARG A CA 1
ATOM 599 C C . ARG A 1 78 ? -14.846 2.322 16.730 1.00 92.81 78 ARG A C 1
ATOM 601 O O . ARG A 1 78 ? -15.343 2.370 17.851 1.00 92.81 78 ARG A O 1
ATOM 608 N N . ARG A 1 79 ? -15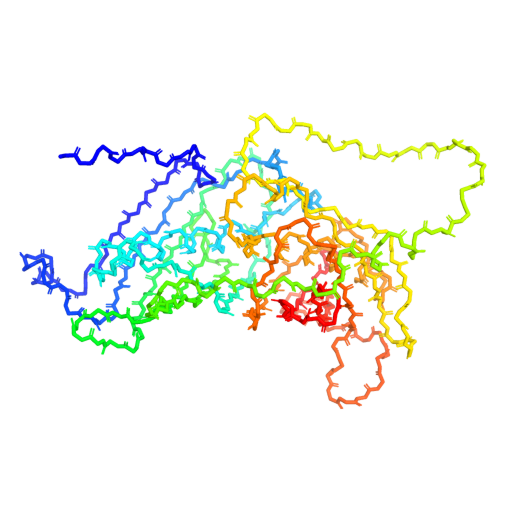.305 1.533 15.755 1.00 92.06 79 ARG A N 1
ATOM 609 C CA . ARG A 1 79 ? -16.582 0.818 15.836 1.00 92.06 79 ARG A CA 1
ATOM 610 C C . ARG A 1 79 ? -16.506 -0.460 16.667 1.00 92.06 79 ARG A C 1
ATOM 612 O O . ARG A 1 79 ? -17.395 -0.673 17.484 1.00 92.06 79 ARG A O 1
ATOM 619 N N . TYR A 1 80 ? -15.477 -1.282 16.466 1.00 90.62 80 TYR A N 1
ATOM 620 C CA . TYR A 1 80 ? -15.373 -2.620 17.069 1.00 90.62 80 TYR A CA 1
ATOM 621 C C . TYR A 1 80 ? -14.365 -2.671 18.217 1.00 90.62 80 TYR A C 1
ATOM 623 O O . TYR A 1 80 ? -14.599 -3.353 19.209 1.00 90.62 80 TYR A O 1
ATOM 631 N N . PHE A 1 81 ? -13.281 -1.894 18.132 1.00 91.88 81 PHE A N 1
ATOM 632 C CA . PHE A 1 81 ? -12.234 -1.868 19.160 1.00 91.88 81 PHE A CA 1
ATOM 633 C C . PHE A 1 81 ? -12.331 -0.680 20.130 1.00 91.88 81 PHE A C 1
ATOM 635 O O . PHE A 1 81 ? -11.470 -0.515 20.992 1.00 91.88 81 PHE A O 1
ATOM 642 N N . ARG A 1 82 ? -13.372 0.156 19.997 1.00 92.88 82 ARG A N 1
ATOM 643 C CA . ARG A 1 82 ? -13.705 1.265 20.912 1.00 92.88 82 ARG A CA 1
ATOM 644 C C . ARG A 1 82 ? -12.553 2.252 21.161 1.00 92.88 82 ARG A C 1
ATOM 646 O O . ARG A 1 82 ? -12.488 2.892 22.209 1.00 92.88 82 ARG A O 1
ATOM 653 N N . VAL A 1 83 ? -11.641 2.417 20.201 1.00 92.88 83 VAL A N 1
ATOM 654 C CA . VAL A 1 83 ? -10.534 3.374 20.314 1.00 92.88 83 VAL A CA 1
ATOM 655 C C . VAL A 1 83 ? -11.109 4.802 20.352 1.00 92.88 83 VAL A C 1
ATOM 657 O O . VAL A 1 83 ? -11.781 5.198 19.393 1.00 92.88 83 VAL A O 1
ATOM 660 N N . PRO A 1 84 ? -10.817 5.622 21.382 1.00 92.50 84 PRO A N 1
ATOM 661 C CA . PRO A 1 84 ? -11.406 6.955 21.545 1.00 92.50 84 PRO A CA 1
ATOM 662 C C . PRO A 1 84 ? -11.070 7.923 20.411 1.00 92.50 84 PRO A C 1
ATOM 664 O O . PRO A 1 84 ? -9.899 8.035 20.041 1.00 92.50 84 PRO A O 1
ATOM 667 N N . ALA A 1 85 ? -12.061 8.674 19.913 1.00 88.62 85 ALA A N 1
ATOM 668 C CA . ALA A 1 85 ? -11.936 9.582 18.762 1.00 88.62 85 ALA A CA 1
ATOM 669 C C . ALA A 1 85 ? -10.748 10.563 18.849 1.00 88.62 85 ALA A C 1
ATOM 671 O O . ALA A 1 85 ? -10.103 10.829 17.837 1.00 88.62 85 ALA A O 1
ATOM 672 N N . GLY A 1 86 ? -10.407 11.026 20.058 1.00 87.44 86 GLY A N 1
ATOM 673 C CA . GLY A 1 86 ? -9.269 11.921 20.301 1.00 87.44 86 GLY A CA 1
ATOM 674 C C . GLY A 1 86 ? -7.881 11.291 20.106 1.00 87.44 86 GLY A C 1
ATOM 675 O O . GLY A 1 86 ? -6.899 12.018 19.990 1.00 87.44 86 GLY A O 1
ATOM 676 N N . ARG A 1 87 ? -7.763 9.955 20.037 1.00 89.69 87 ARG A N 1
ATOM 677 C CA . ARG A 1 87 ? -6.491 9.286 19.715 1.00 89.69 87 ARG A CA 1
ATOM 678 C C . ARG A 1 87 ? -6.276 9.301 18.209 1.00 89.69 87 ARG A C 1
ATOM 680 O O . ARG A 1 87 ? -6.903 8.519 17.488 1.00 89.69 87 ARG A O 1
ATOM 687 N N . LEU A 1 88 ? -5.412 10.194 17.739 1.00 88.81 88 LEU A N 1
ATOM 688 C CA . LEU A 1 88 ? -5.082 10.290 16.322 1.00 88.81 88 LEU A CA 1
ATOM 689 C C . LEU A 1 88 ? -4.254 9.069 15.888 1.00 88.81 88 LEU A C 1
ATOM 691 O O . LEU A 1 88 ? -3.257 8.746 16.537 1.00 88.81 88 LEU A O 1
ATOM 695 N N . PRO A 1 89 ? -4.656 8.377 14.812 1.00 91.06 89 PRO A N 1
ATOM 696 C CA . PRO A 1 89 ? -3.925 7.226 14.309 1.00 91.06 89 PRO A CA 1
ATOM 697 C C . PRO A 1 89 ? -2.586 7.652 13.706 1.00 91.06 89 PRO A C 1
ATOM 699 O O . PRO A 1 89 ? -2.501 8.629 12.960 1.00 91.06 89 PRO A O 1
ATOM 702 N N . ARG A 1 90 ? -1.551 6.853 13.948 1.00 91.50 90 ARG A N 1
ATOM 703 C CA . ARG A 1 90 ? -0.263 6.941 13.263 1.00 91.50 90 ARG A CA 1
ATOM 704 C C . ARG A 1 90 ? -0.022 5.655 12.486 1.00 91.50 90 ARG A C 1
ATOM 706 O O . ARG A 1 90 ? -0.025 4.577 13.072 1.00 91.50 90 ARG A O 1
ATOM 713 N N . VAL A 1 91 ? 0.231 5.772 11.187 1.00 93.38 91 VAL A N 1
ATOM 714 C CA . VAL A 1 91 ? 0.677 4.631 10.376 1.00 93.38 91 VAL A CA 1
ATOM 715 C C . VAL A 1 91 ? 2.152 4.384 10.665 1.00 93.38 91 VAL A C 1
ATOM 717 O O . VAL A 1 91 ? 2.956 5.310 10.584 1.00 93.38 91 VAL A O 1
ATOM 720 N N . VAL A 1 92 ? 2.492 3.156 11.049 1.00 96.00 92 VAL A N 1
ATOM 721 C CA . VAL A 1 92 ? 3.871 2.755 11.377 1.00 96.00 92 VAL A CA 1
ATOM 722 C C . VAL A 1 92 ? 4.509 2.011 10.223 1.00 96.00 92 VAL A C 1
ATOM 724 O O . VAL A 1 92 ? 5.669 2.259 9.900 1.00 96.00 92 VAL A O 1
ATOM 727 N N . SER A 1 93 ? 3.746 1.134 9.584 1.00 97.50 93 SER A N 1
ATOM 728 C CA . SER A 1 93 ? 4.181 0.387 8.415 1.00 97.50 93 SER A CA 1
ATOM 729 C C . SER A 1 93 ? 3.000 0.042 7.521 1.00 97.50 93 SER A C 1
ATOM 731 O O . SER A 1 93 ? 1.839 0.081 7.944 1.00 97.50 93 SER A O 1
ATOM 733 N N . GLY A 1 94 ? 3.313 -0.285 6.274 1.00 97.38 94 GLY A N 1
ATOM 734 C CA . GLY A 1 94 ? 2.373 -0.859 5.325 1.00 97.38 94 GLY A CA 1
ATOM 735 C C . GLY A 1 94 ? 3.114 -1.661 4.270 1.00 97.38 94 GLY A C 1
ATOM 736 O O . GLY A 1 94 ? 4.269 -1.364 3.969 1.00 97.38 94 GLY A O 1
ATOM 737 N N . SER A 1 95 ? 2.459 -2.669 3.713 1.00 98.00 95 SER A N 1
ATOM 738 C CA . SER A 1 95 ? 2.990 -3.434 2.595 1.00 98.00 95 SER A CA 1
ATOM 739 C C . SER A 1 95 ? 1.888 -3.820 1.618 1.00 98.00 95 SER A C 1
ATOM 741 O O . SER A 1 95 ? 0.727 -3.953 2.001 1.00 98.00 95 SER A O 1
ATOM 743 N N . ALA A 1 96 ? 2.251 -3.974 0.353 1.00 97.94 96 ALA A N 1
ATOM 744 C CA . ALA A 1 96 ? 1.402 -4.528 -0.684 1.00 97.94 96 ALA A CA 1
ATOM 745 C C . ALA A 1 96 ? 2.258 -5.300 -1.688 1.00 97.94 96 ALA A C 1
ATOM 747 O O . ALA A 1 96 ? 3.368 -4.878 -2.024 1.00 97.94 96 ALA A O 1
ATOM 748 N N . ALA A 1 97 ? 1.746 -6.428 -2.166 1.00 97.81 97 ALA A N 1
ATOM 749 C CA . ALA A 1 97 ? 2.412 -7.244 -3.167 1.00 97.81 97 ALA A CA 1
ATOM 750 C C . ALA A 1 97 ? 1.402 -7.791 -4.176 1.00 97.81 97 ALA A C 1
ATOM 752 O O . ALA A 1 97 ? 0.348 -8.305 -3.804 1.00 97.81 97 ALA A O 1
ATOM 753 N N . ILE A 1 98 ? 1.761 -7.703 -5.451 1.00 97.19 98 ILE A N 1
ATOM 754 C CA . ILE A 1 98 ? 1.082 -8.348 -6.567 1.00 97.19 98 ILE A CA 1
ATOM 755 C C . ILE A 1 98 ? 1.613 -9.777 -6.654 1.00 97.19 98 ILE A C 1
ATOM 757 O O . ILE A 1 98 ? 2.808 -9.990 -6.856 1.00 97.19 98 ILE A O 1
ATOM 761 N N . THR A 1 99 ? 0.729 -10.759 -6.503 1.00 96.94 99 THR A N 1
ATOM 762 C CA . THR A 1 99 ? 1.067 -12.177 -6.703 1.00 96.94 99 THR A CA 1
ATOM 763 C C . THR A 1 99 ? 0.723 -12.651 -8.110 1.00 96.94 99 THR A C 1
ATOM 765 O O . THR A 1 99 ? 1.231 -13.677 -8.548 1.00 96.94 99 THR A O 1
ATOM 768 N N . ASP A 1 100 ? -0.135 -11.911 -8.814 1.00 95.81 100 ASP A N 1
ATOM 769 C CA . ASP A 1 100 ? -0.633 -12.254 -10.141 1.00 95.81 100 ASP A CA 1
ATOM 770 C C . ASP A 1 100 ? -0.849 -10.987 -10.970 1.00 95.81 100 ASP A C 1
ATOM 772 O O . ASP A 1 100 ? -1.897 -10.353 -10.895 1.00 95.81 100 ASP A O 1
ATOM 776 N N . LEU A 1 101 ? 0.175 -10.587 -11.722 1.00 94.19 101 LEU A N 1
ATOM 777 C CA . LEU A 1 101 ? 0.201 -9.308 -12.432 1.00 94.19 101 LEU A CA 1
ATOM 778 C C . LEU A 1 101 ? -0.879 -9.185 -13.515 1.00 94.19 101 LEU A C 1
ATOM 780 O O . LEU A 1 101 ? -1.359 -8.082 -13.758 1.00 94.19 101 LEU A O 1
ATOM 784 N N . ASP A 1 102 ? -1.308 -10.289 -14.127 1.00 93.19 102 ASP A N 1
ATOM 785 C CA . ASP A 1 102 ? -2.304 -10.235 -15.202 1.00 93.19 102 ASP A CA 1
ATOM 786 C C . ASP A 1 102 ? -3.682 -9.826 -14.683 1.00 93.19 102 ASP A C 1
ATOM 788 O O . ASP A 1 102 ? -4.403 -9.097 -15.357 1.00 93.19 102 ASP A O 1
ATOM 792 N N . ALA A 1 103 ? -4.024 -10.212 -13.452 1.00 94.69 103 ALA A N 1
ATOM 793 C CA . ALA A 1 103 ? -5.257 -9.777 -12.797 1.00 94.69 103 ALA A CA 1
ATOM 794 C C . ALA A 1 103 ? -5.248 -8.285 -12.410 1.00 94.69 103 ALA A C 1
ATOM 796 O O . ALA A 1 103 ? -6.299 -7.721 -12.122 1.00 94.69 103 ALA A O 1
ATOM 797 N N . TRP A 1 104 ? -4.073 -7.648 -12.385 1.00 94.38 104 TRP A N 1
ATOM 798 C CA . TRP A 1 104 ? -3.933 -6.208 -12.153 1.00 94.38 104 TRP A CA 1
ATOM 799 C C . TRP A 1 104 ? -3.982 -5.396 -13.442 1.00 94.38 104 TRP A C 1
ATOM 801 O O . TRP A 1 104 ? -3.970 -4.164 -13.369 1.00 94.38 104 TRP A O 1
ATOM 811 N N . ARG A 1 105 ? -4.016 -6.054 -14.608 1.00 92.25 105 ARG A N 1
ATOM 812 C CA . ARG A 1 105 ? -4.100 -5.351 -15.879 1.00 92.25 105 ARG A CA 1
ATOM 813 C C . ARG A 1 105 ? -5.450 -4.669 -16.027 1.00 92.25 105 ARG A C 1
ATOM 815 O O . ARG A 1 105 ? -6.498 -5.224 -15.713 1.00 92.25 105 ARG A O 1
ATOM 822 N N . HIS A 1 106 ? -5.408 -3.476 -16.588 1.00 89.50 106 HIS A N 1
ATOM 823 C CA . HIS A 1 106 ? -6.580 -2.749 -17.022 1.00 89.50 106 HIS A CA 1
ATOM 824 C C . HIS A 1 106 ? -7.322 -3.535 -18.109 1.00 89.50 106 HIS A C 1
ATOM 826 O O . HIS A 1 106 ? -6.770 -3.829 -19.169 1.00 89.50 106 HIS A O 1
ATOM 832 N N . GLY A 1 107 ? -8.580 -3.872 -17.828 1.00 83.44 107 GLY A N 1
ATOM 833 C CA . GLY A 1 107 ? -9.522 -4.433 -18.793 1.00 83.44 107 GLY A CA 1
ATOM 834 C C . GLY A 1 107 ? -10.474 -3.375 -19.358 1.00 83.44 107 GLY A C 1
ATOM 835 O O . GLY A 1 107 ? -10.427 -2.206 -18.990 1.00 83.44 107 GLY A O 1
ATOM 836 N N . GLY A 1 108 ? -11.392 -3.792 -20.232 1.00 80.38 108 GLY A N 1
ATOM 837 C CA . GLY A 1 108 ? -12.405 -2.907 -20.830 1.00 80.38 108 GLY A CA 1
ATOM 838 C C . GLY A 1 108 ? -13.556 -2.484 -19.900 1.00 80.38 108 GLY A C 1
ATOM 839 O O . GLY A 1 108 ? -14.549 -1.951 -20.387 1.00 80.38 108 GLY A O 1
ATOM 840 N N . GLY A 1 109 ? -13.468 -2.745 -18.592 1.00 85.06 109 GLY A N 1
ATOM 841 C CA . GLY A 1 109 ? -14.539 -2.503 -17.619 1.00 85.06 109 GLY A CA 1
ATOM 842 C C . GLY A 1 109 ? -14.032 -1.921 -16.300 1.00 85.06 109 GLY A C 1
ATOM 843 O O . GLY A 1 109 ? -12.846 -1.645 -16.154 1.00 85.06 109 GLY A O 1
ATOM 844 N N . ARG A 1 110 ? -14.947 -1.744 -15.337 1.00 86.50 110 ARG A N 1
ATOM 845 C CA . ARG A 1 110 ? -14.641 -1.361 -13.949 1.00 86.50 110 ARG A CA 1
ATOM 846 C C . ARG A 1 110 ? -14.538 -2.611 -13.086 1.00 86.50 110 ARG A C 1
ATOM 848 O O . ARG A 1 110 ? -15.583 -3.100 -12.648 1.00 86.50 110 ARG A O 1
ATOM 855 N N . PRO A 1 111 ? -13.333 -3.147 -12.858 1.00 91.81 111 PRO A N 1
ATOM 856 C CA . PRO A 1 111 ? -13.212 -4.378 -12.108 1.00 91.81 111 PRO A CA 1
ATOM 857 C C . PRO A 1 111 ? -13.600 -4.162 -10.646 1.00 91.81 111 PRO A C 1
ATOM 859 O O . PRO A 1 111 ? -13.346 -3.110 -10.039 1.00 91.81 111 PRO A O 1
ATOM 862 N N . GLY A 1 112 ? -14.233 -5.180 -10.078 1.00 94.81 112 GLY A N 1
ATOM 863 C CA . GLY A 1 112 ? -14.485 -5.258 -8.651 1.00 94.81 112 GLY A CA 1
ATOM 864 C C . GLY A 1 112 ? -13.204 -5.657 -7.932 1.00 94.81 112 GLY A C 1
ATOM 865 O O . GLY A 1 112 ? -12.511 -6.579 -8.351 1.00 94.81 112 GLY A O 1
ATOM 866 N N . ILE A 1 113 ? -12.901 -4.995 -6.823 1.00 96.88 113 ILE A N 1
ATOM 867 C CA . ILE A 1 113 ? -11.839 -5.406 -5.909 1.00 96.88 113 ILE A CA 1
ATOM 868 C C . ILE A 1 113 ? -12.454 -5.832 -4.584 1.00 96.88 113 ILE A C 1
ATOM 870 O O . ILE A 1 113 ? -13.317 -5.146 -4.029 1.00 96.88 113 ILE A O 1
ATOM 874 N N . ALA A 1 114 ? -11.994 -6.963 -4.063 1.00 97.94 114 ALA A N 1
ATOM 875 C CA . ALA A 1 114 ? -12.346 -7.427 -2.735 1.00 97.94 114 ALA A CA 1
ATOM 876 C C . ALA A 1 114 ? -11.097 -7.659 -1.883 1.00 97.94 114 ALA A C 1
ATOM 878 O O . ALA A 1 114 ? -10.093 -8.206 -2.349 1.00 97.94 114 ALA A O 1
ATOM 879 N N . LEU A 1 115 ? -11.185 -7.233 -0.625 1.00 98.44 115 LEU A N 1
ATOM 880 C CA . LEU A 1 115 ? -10.199 -7.489 0.414 1.00 98.44 115 LEU A CA 1
ATOM 881 C C . LEU A 1 115 ? -10.830 -8.417 1.448 1.00 98.44 115 LEU A C 1
ATOM 883 O O . LEU A 1 115 ? -11.841 -8.067 2.056 1.00 98.44 115 LEU A O 1
ATOM 887 N N . ASP A 1 116 ? -10.223 -9.578 1.657 1.00 98.44 116 ASP A N 1
ATOM 888 C CA . ASP A 1 116 ? -10.501 -10.436 2.809 1.00 98.44 116 ASP A CA 1
ATOM 889 C C . ASP A 1 116 ? -9.503 -10.051 3.905 1.00 98.44 116 ASP A C 1
ATOM 891 O O . ASP A 1 116 ? -8.302 -10.234 3.709 1.00 98.44 116 ASP A O 1
ATOM 895 N N . LEU A 1 117 ? -9.983 -9.433 4.991 1.00 97.94 117 LEU A N 1
ATOM 896 C CA . LEU A 1 117 ? -9.147 -8.796 6.006 1.00 97.94 117 LEU A CA 1
ATOM 897 C C . LEU A 1 117 ? -9.209 -9.533 7.344 1.00 97.94 117 LEU A C 1
ATOM 899 O O . LEU A 1 117 ? -10.300 -9.822 7.834 1.00 97.94 117 LEU A O 1
ATOM 903 N N . GLY A 1 118 ? -8.054 -9.686 7.988 1.00 97.81 118 GLY A N 1
ATOM 904 C CA . GLY A 1 118 ? -7.935 -9.994 9.413 1.00 97.81 118 GLY A CA 1
ATOM 905 C C . GLY A 1 118 ? -7.310 -8.822 10.164 1.00 97.81 118 GLY A C 1
ATOM 906 O O . GLY A 1 118 ? -6.334 -8.237 9.693 1.00 97.81 118 GLY A O 1
ATOM 907 N N . MET A 1 119 ? -7.866 -8.458 11.321 1.00 97.69 119 MET A N 1
ATOM 908 C CA . MET A 1 119 ? -7.367 -7.363 12.160 1.00 97.69 119 MET A CA 1
ATOM 909 C C . MET A 1 119 ? -7.090 -7.833 13.579 1.00 97.69 119 MET A C 1
ATOM 911 O O . MET A 1 119 ? -8.003 -8.265 14.279 1.00 97.69 119 MET A O 1
ATOM 915 N N . THR A 1 120 ? -5.851 -7.668 14.024 1.00 97.75 120 THR A N 1
ATOM 916 C CA . THR A 1 120 ? -5.384 -8.070 15.350 1.00 97.75 120 THR A CA 1
ATOM 917 C C . THR A 1 120 ? -5.106 -6.829 16.204 1.00 97.75 120 THR A C 1
ATOM 919 O O . THR A 1 120 ? -4.324 -5.961 15.794 1.00 97.75 120 THR A O 1
ATOM 922 N N . PRO A 1 121 ? -5.730 -6.699 17.388 1.00 97.00 121 PRO A N 1
ATOM 923 C CA . PRO A 1 121 ? -5.411 -5.626 18.315 1.00 97.00 121 PRO A CA 1
ATOM 924 C C . PRO A 1 121 ? -4.039 -5.820 18.958 1.00 97.00 121 PRO A C 1
ATOM 926 O O . PRO A 1 121 ? -3.636 -6.932 19.281 1.00 97.00 121 PRO A O 1
ATOM 929 N N . LEU A 1 122 ? -3.337 -4.708 19.169 1.00 97.25 122 LEU A N 1
ATOM 930 C CA . LEU A 1 122 ? -2.014 -4.658 19.782 1.00 97.25 122 LEU A CA 1
ATOM 931 C C . LEU A 1 122 ? -2.066 -3.856 21.084 1.00 97.25 122 LEU A C 1
ATOM 933 O O . LEU A 1 122 ? -2.733 -2.815 21.147 1.00 97.25 122 LEU A O 1
ATOM 937 N N . ASP A 1 123 ? -1.307 -4.311 22.083 1.00 94.94 123 ASP A N 1
ATOM 938 C CA . ASP A 1 123 ? -1.052 -3.603 23.344 1.00 94.94 123 ASP A CA 1
ATOM 939 C C . ASP A 1 123 ? -2.341 -3.074 23.999 1.00 94.94 123 ASP A C 1
ATOM 941 O O . ASP A 1 123 ? -2.560 -1.865 24.131 1.00 94.94 123 ASP A O 1
ATOM 945 N N . VAL A 1 124 ? -3.241 -3.993 24.347 1.00 95.12 124 VAL A N 1
ATOM 946 C CA . VAL A 1 124 ? -4.559 -3.676 24.908 1.00 95.12 124 VAL A CA 1
ATOM 947 C C . VAL A 1 124 ? -4.425 -3.214 26.357 1.00 95.12 124 VAL A C 1
ATOM 949 O O . VAL A 1 124 ? -3.890 -3.931 27.197 1.00 95.12 124 VAL A O 1
ATOM 952 N N . VAL A 1 125 ? -4.952 -2.027 26.658 1.00 92.44 125 VAL A N 1
ATOM 953 C CA . VAL A 1 125 ? -4.993 -1.459 28.014 1.00 92.44 125 VAL A CA 1
ATOM 954 C C . VAL A 1 125 ? -6.419 -1.015 28.305 1.00 92.44 125 VAL A C 1
ATOM 956 O O . VAL A 1 125 ? -7.013 -0.303 27.496 1.00 92.44 125 VAL A O 1
ATOM 959 N N . ASP A 1 126 ? -6.974 -1.473 29.427 1.00 90.75 126 ASP A N 1
ATOM 960 C CA . ASP A 1 126 ? -8.367 -1.224 29.828 1.00 90.75 126 ASP A CA 1
ATOM 961 C C . ASP A 1 126 ? -9.379 -1.595 28.727 1.00 90.75 126 ASP A C 1
ATOM 963 O O . ASP A 1 126 ? -10.338 -0.878 28.446 1.00 90.75 126 ASP A O 1
ATOM 967 N N . GLY A 1 127 ? -9.116 -2.707 28.031 1.00 90.38 127 GLY A N 1
ATOM 968 C CA . GLY A 1 127 ? -9.946 -3.194 26.924 1.00 90.38 127 GLY A CA 1
ATOM 969 C C . GLY A 1 127 ? -9.823 -2.402 25.616 1.00 90.38 127 GLY A C 1
ATOM 970 O O . GLY A 1 127 ? -10.494 -2.744 24.645 1.00 90.38 127 GLY A O 1
ATOM 971 N N . VAL A 1 128 ? -8.959 -1.381 25.551 1.00 93.06 128 VAL A N 1
ATOM 972 C CA . VAL A 1 128 ? -8.746 -0.553 24.355 1.00 93.06 128 VAL A CA 1
ATOM 973 C C . VAL A 1 128 ? -7.348 -0.801 23.777 1.00 93.06 128 VAL A C 1
ATOM 975 O O . VAL A 1 128 ? -6.352 -0.576 24.472 1.00 93.06 128 VAL A O 1
ATOM 978 N N . PRO A 1 129 ? -7.220 -1.199 22.499 1.00 95.19 129 PRO A N 1
ATOM 979 C CA . PRO A 1 129 ? -5.911 -1.373 21.885 1.00 95.19 129 PRO A CA 1
ATOM 980 C C . PRO A 1 129 ? -5.156 -0.049 21.726 1.00 95.19 129 PRO A C 1
ATOM 982 O O . PRO A 1 129 ? -5.735 1.001 21.416 1.00 95.19 129 PRO A O 1
ATOM 985 N N . ARG A 1 130 ? -3.831 -0.106 21.885 1.00 95.94 130 ARG A N 1
ATOM 986 C CA . ARG A 1 130 ? -2.912 0.987 21.518 1.00 95.94 130 ARG A CA 1
ATOM 987 C C . ARG A 1 130 ? -2.389 0.854 20.091 1.00 95.94 130 ARG A C 1
ATOM 989 O O . ARG A 1 130 ? -1.776 1.794 19.588 1.00 95.94 130 ARG A O 1
ATOM 996 N N . GLY A 1 131 ? -2.675 -0.251 19.410 1.00 97.06 131 GLY A N 1
ATOM 997 C CA . GLY A 1 131 ? -2.405 -0.416 17.988 1.00 97.06 131 GLY A CA 1
ATOM 998 C C . GLY A 1 131 ? -3.313 -1.443 17.328 1.00 97.06 131 GLY A C 1
ATOM 999 O O . GLY A 1 131 ? -3.990 -2.213 17.999 1.00 97.06 131 GLY A O 1
ATOM 1000 N N . LEU A 1 132 ? -3.320 -1.444 16.003 1.00 98.00 132 LEU A N 1
ATOM 1001 C CA . LEU A 1 132 ? -3.941 -2.484 15.192 1.00 98.00 132 LEU A CA 1
ATOM 1002 C C . LEU A 1 132 ? -2.937 -2.935 14.138 1.00 98.00 132 LEU A C 1
ATOM 1004 O O . LEU A 1 132 ? -2.270 -2.104 13.515 1.00 98.00 132 LEU A O 1
ATOM 1008 N N . GLU A 1 133 ? -2.880 -4.234 13.910 1.00 98.38 133 GLU A N 1
ATOM 1009 C CA . GLU A 1 133 ? -2.249 -4.838 12.744 1.00 98.38 133 GLU A CA 1
ATOM 1010 C C . GLU A 1 133 ? -3.337 -5.442 11.870 1.00 98.38 133 GLU A C 1
ATOM 1012 O O . GLU A 1 133 ? -4.282 -6.042 12.381 1.00 98.38 133 GLU A O 1
ATOM 1017 N N . ALA A 1 134 ? -3.239 -5.240 10.563 1.00 98.31 134 ALA A N 1
ATOM 1018 C CA . ALA A 1 134 ? -4.161 -5.830 9.617 1.00 98.31 134 ALA A CA 1
ATOM 1019 C C . ALA A 1 134 ? -3.412 -6.467 8.456 1.00 98.31 134 ALA A C 1
ATOM 1021 O O . ALA A 1 134 ? -2.428 -5.919 7.956 1.00 98.31 134 ALA A O 1
ATOM 1022 N N . GLU A 1 135 ? -3.940 -7.595 8.012 1.00 98.50 135 GLU A N 1
ATOM 1023 C CA . GLU A 1 135 ? -3.524 -8.324 6.824 1.00 98.50 135 GLU A CA 1
ATOM 1024 C C . GLU A 1 135 ? -4.735 -8.506 5.914 1.00 98.50 135 GLU A C 1
ATOM 1026 O O . GLU A 1 135 ? -5.865 -8.627 6.389 1.00 98.50 135 GLU A O 1
ATOM 1031 N N . ALA A 1 136 ? -4.508 -8.493 4.607 1.00 98.50 136 ALA A N 1
ATOM 1032 C CA . ALA A 1 136 ? -5.550 -8.679 3.622 1.00 98.50 136 ALA A CA 1
ATOM 1033 C C . ALA A 1 136 ? -5.071 -9.518 2.437 1.00 98.50 136 ALA A C 1
ATOM 1035 O O . ALA A 1 136 ? -3.982 -9.297 1.897 1.00 98.50 136 ALA A O 1
ATOM 1036 N N . ALA A 1 137 ? -5.923 -10.439 1.990 1.00 98.69 137 ALA A N 1
ATOM 1037 C CA . ALA A 1 137 ? -5.826 -11.024 0.660 1.00 98.69 137 ALA A CA 1
ATOM 1038 C C . ALA A 1 137 ? -6.595 -10.139 -0.329 1.00 98.69 137 ALA A C 1
ATOM 1040 O O . ALA A 1 137 ? -7.748 -9.788 -0.083 1.00 98.69 137 ALA A O 1
ATOM 1041 N N . VAL A 1 138 ? -5.951 -9.783 -1.440 1.00 98.62 138 VAL A N 1
ATOM 1042 C CA . VAL A 1 138 ? -6.536 -8.956 -2.499 1.00 98.62 138 VAL A CA 1
ATOM 1043 C C . VAL A 1 138 ? -7.034 -9.861 -3.617 1.00 98.62 138 VAL A C 1
ATOM 1045 O O . VAL A 1 138 ? -6.309 -10.749 -4.077 1.00 98.62 138 VAL A O 1
ATOM 1048 N N . SER A 1 139 ? -8.257 -9.615 -4.069 1.00 98.50 139 SER A N 1
ATOM 1049 C CA . SER A 1 139 ? -8.819 -10.233 -5.266 1.00 98.50 139 SER A CA 1
ATOM 1050 C C . SER A 1 139 ? -9.425 -9.182 -6.186 1.00 98.50 139 SER A C 1
ATOM 1052 O O . SER A 1 139 ? -10.036 -8.228 -5.708 1.00 98.50 139 SER A O 1
ATOM 1054 N N . ILE A 1 140 ? -9.243 -9.363 -7.490 1.00 97.19 140 ILE A N 1
ATOM 1055 C CA . ILE A 1 140 ? -9.831 -8.533 -8.544 1.00 97.19 140 ILE A CA 1
ATOM 1056 C C . ILE A 1 140 ? -10.700 -9.456 -9.399 1.00 97.19 140 ILE A C 1
ATOM 1058 O O . ILE A 1 140 ? -10.239 -10.521 -9.808 1.00 97.19 140 ILE A O 1
ATOM 1062 N N . ASP A 1 141 ? -11.975 -9.103 -9.573 1.00 95.94 141 ASP A N 1
ATOM 1063 C CA . ASP A 1 141 ? -12.997 -9.918 -10.251 1.00 95.94 141 ASP A CA 1
ATOM 1064 C C . ASP A 1 141 ? -13.018 -11.387 -9.775 1.00 95.94 141 ASP A C 1
ATOM 1066 O O . ASP A 1 141 ? -13.127 -12.337 -10.546 1.00 95.94 141 ASP A O 1
ATOM 1070 N N . GLY A 1 142 ? -12.869 -11.578 -8.458 1.00 96.44 142 GLY A N 1
ATOM 1071 C CA . GLY A 1 142 ? -12.872 -12.892 -7.804 1.00 96.44 142 GLY A CA 1
ATOM 1072 C C . GLY A 1 142 ? -11.553 -13.671 -7.890 1.00 96.44 142 GLY A C 1
ATOM 1073 O O . GLY A 1 142 ? -11.400 -14.683 -7.205 1.00 96.44 142 GLY A O 1
ATOM 1074 N N . ARG A 1 143 ? -10.562 -13.203 -8.658 1.00 97.69 143 ARG A N 1
ATOM 1075 C CA . ARG A 1 143 ? -9.238 -13.833 -8.763 1.00 97.69 143 ARG A CA 1
ATOM 1076 C C . ARG A 1 143 ? -8.294 -13.268 -7.706 1.00 97.69 143 ARG A C 1
ATOM 1078 O O . ARG A 1 143 ? -8.018 -12.071 -7.693 1.00 97.69 143 ARG A O 1
ATOM 1085 N N . ARG A 1 144 ? -7.775 -14.121 -6.814 1.00 97.94 144 ARG A N 1
ATOM 1086 C CA . ARG A 1 144 ? -6.782 -13.719 -5.803 1.00 97.94 144 ARG A CA 1
ATOM 1087 C C . ARG A 1 144 ? -5.476 -13.319 -6.487 1.00 97.94 144 ARG A C 1
ATOM 1089 O O . ARG A 1 144 ? -4.841 -14.147 -7.130 1.00 97.94 144 ARG A O 1
ATOM 1096 N N . CYS A 1 145 ? -5.075 -12.067 -6.318 1.00 97.81 145 CYS A N 1
ATOM 1097 C CA . CYS A 1 145 ? -4.003 -11.464 -7.108 1.00 97.81 145 CYS A CA 1
ATOM 1098 C C . CYS A 1 145 ? -3.010 -10.626 -6.302 1.00 97.81 145 CYS A C 1
ATOM 1100 O O . CYS A 1 145 ? -2.071 -10.064 -6.872 1.00 97.81 145 CYS A O 1
ATOM 1102 N N . GLY A 1 146 ? -3.183 -10.528 -4.986 1.00 98.19 146 GLY A N 1
ATOM 1103 C CA . GLY A 1 146 ? -2.211 -9.844 -4.152 1.00 98.19 146 GLY A CA 1
ATOM 1104 C C . GLY A 1 146 ? -2.439 -10.006 -2.661 1.00 98.19 146 GLY A C 1
ATOM 1105 O O . GLY A 1 146 ? -3.363 -10.683 -2.199 1.00 98.19 146 GLY A O 1
ATOM 1106 N N . THR A 1 147 ? -1.578 -9.344 -1.905 1.00 98.62 147 THR A N 1
ATOM 1107 C CA . THR A 1 147 ? -1.682 -9.194 -0.456 1.00 98.62 147 THR A CA 1
ATOM 1108 C C . THR A 1 147 ? -1.440 -7.743 -0.065 1.00 98.62 147 THR A C 1
ATOM 1110 O O . THR A 1 147 ? -0.776 -6.992 -0.783 1.00 98.62 147 THR A O 1
ATOM 1113 N N . ALA A 1 148 ? -1.985 -7.343 1.078 1.00 98.31 148 ALA A N 1
ATOM 1114 C CA . ALA A 1 148 ? -1.681 -6.068 1.709 1.00 98.31 148 ALA A CA 1
ATOM 1115 C C . ALA A 1 148 ? -1.607 -6.234 3.228 1.00 98.31 148 ALA A C 1
ATOM 1117 O O . ALA A 1 148 ? -2.302 -7.066 3.803 1.00 98.31 148 ALA A O 1
ATOM 1118 N N . SER A 1 149 ? -0.788 -5.427 3.890 1.00 98.44 149 SER A N 1
ATOM 1119 C CA . SER A 1 149 ? -0.784 -5.320 5.345 1.00 98.44 149 SER A CA 1
ATOM 1120 C C . SER A 1 149 ? -0.552 -3.883 5.789 1.00 98.44 149 SER A C 1
ATOM 1122 O O . SER A 1 149 ? -0.003 -3.062 5.051 1.00 98.44 149 SER A O 1
ATOM 1124 N N . ALA A 1 150 ? -0.999 -3.552 6.994 1.00 97.75 150 ALA A N 1
ATOM 1125 C CA . ALA A 1 150 ? -0.781 -2.243 7.587 1.00 97.75 150 ALA A CA 1
ATOM 1126 C C . ALA A 1 150 ? -0.762 -2.332 9.109 1.00 97.75 150 ALA A C 1
ATOM 1128 O O . ALA A 1 150 ? -1.477 -3.129 9.718 1.00 97.75 150 ALA A O 1
ATOM 1129 N N . ARG A 1 151 ? 0.031 -1.455 9.727 1.00 98.00 151 ARG A N 1
ATOM 1130 C CA . ARG A 1 151 ? 0.088 -1.308 11.181 1.00 98.00 151 ARG A CA 1
ATOM 1131 C C . ARG A 1 151 ? -0.198 0.129 11.586 1.00 98.00 151 ARG A C 1
ATOM 1133 O O . ARG A 1 151 ? 0.478 1.065 11.145 1.00 98.00 151 ARG A O 1
ATOM 1140 N N . LEU A 1 152 ? -1.182 0.291 12.464 1.00 96.31 152 LEU A N 1
ATOM 1141 C CA . LEU A 1 152 ? -1.569 1.558 13.073 1.00 96.31 152 LEU A CA 1
ATOM 1142 C C . LEU A 1 152 ? -1.231 1.557 14.562 1.00 96.31 152 LEU A C 1
ATOM 1144 O O . LEU A 1 152 ? -1.433 0.560 15.250 1.00 96.31 152 LEU A O 1
ATOM 1148 N N . LEU A 1 153 ? -0.781 2.699 15.069 1.00 96.06 153 LEU A N 1
ATOM 1149 C CA . LEU A 1 153 ? -0.692 2.983 16.498 1.00 96.06 153 LEU A CA 1
ATOM 1150 C C . LEU A 1 153 ? -1.621 4.137 16.870 1.00 96.06 153 LEU A C 1
ATOM 1152 O O . LEU A 1 153 ? -1.859 5.046 16.074 1.00 96.06 153 LEU A O 1
ATOM 1156 N N . PHE A 1 154 ? -2.090 4.118 18.111 1.00 94.12 154 PHE A N 1
ATOM 1157 C CA . PHE A 1 154 ? -2.945 5.127 18.726 1.00 94.12 154 PHE A CA 1
ATOM 1158 C C . PHE A 1 154 ? -2.247 5.643 19.990 1.00 94.12 154 PHE A C 1
ATOM 1160 O O . PHE A 1 154 ? -2.525 5.151 21.088 1.00 94.12 154 PHE A O 1
ATOM 1167 N N . PRO A 1 155 ? -1.307 6.598 19.853 1.00 89.12 155 PRO A N 1
ATOM 1168 C CA . PRO A 1 155 ? -0.550 7.125 20.981 1.00 89.12 155 PRO A CA 1
ATOM 1169 C C . PRO A 1 155 ? -1.466 7.649 22.092 1.00 89.12 155 PRO A C 1
ATOM 1171 O O . PRO A 1 155 ? -2.515 8.243 21.831 1.00 89.12 155 PRO A O 1
ATOM 1174 N N . ALA A 1 156 ? -1.056 7.433 23.342 1.00 83.81 156 ALA A N 1
ATOM 1175 C CA . ALA A 1 156 ? -1.701 8.051 24.490 1.00 83.81 156 ALA A CA 1
ATOM 1176 C C . ALA A 1 156 ? -1.205 9.498 24.637 1.00 83.81 156 ALA A C 1
ATOM 1178 O O . ALA A 1 156 ? 0.000 9.743 24.646 1.00 83.81 156 ALA A O 1
ATOM 1179 N N . GLY A 1 157 ? -2.138 10.4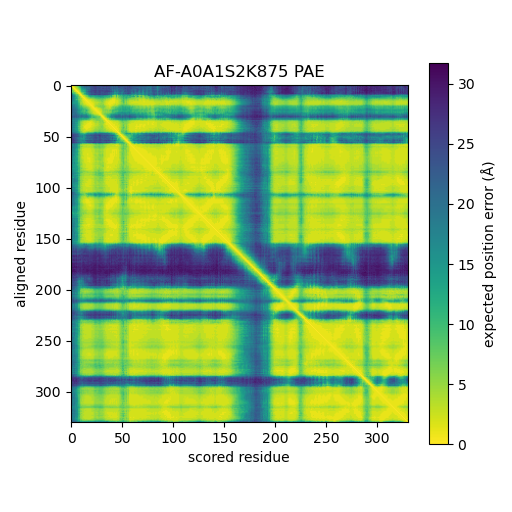38 24.776 1.00 73.62 157 GLY A N 1
ATOM 1180 C CA . GLY A 1 157 ? -1.845 11.859 24.962 1.00 73.62 157 GLY A CA 1
ATOM 1181 C C . GLY A 1 157 ? -1.997 12.698 23.688 1.00 73.62 157 GLY A C 1
ATOM 1182 O O . GLY A 1 157 ? -2.105 12.153 22.586 1.00 73.62 157 GLY A O 1
ATOM 1183 N N . PRO A 1 158 ? -2.052 14.033 23.833 1.00 64.38 158 PRO A N 1
ATOM 1184 C CA . PRO A 1 158 ? -2.131 14.931 22.693 1.00 64.38 158 PRO A CA 1
ATOM 1185 C C . PRO A 1 158 ? -0.902 14.735 21.793 1.00 64.38 158 PRO A C 1
ATOM 1187 O O . PRO A 1 158 ? 0.190 14.452 22.304 1.00 64.38 158 PRO A O 1
ATOM 1190 N N . PRO A 1 159 ? -1.043 14.887 20.464 1.00 61.19 159 PRO A N 1
ATOM 1191 C CA . PRO A 1 159 ? 0.110 14.895 19.578 1.00 61.19 159 PRO A CA 1
ATOM 1192 C C . PRO A 1 159 ? 1.087 15.951 20.097 1.00 61.19 159 PRO A C 1
ATOM 1194 O O . PRO A 1 159 ? 0.729 17.124 20.206 1.00 61.19 159 PRO A O 1
ATOM 1197 N N . ARG A 1 160 ? 2.308 15.543 20.470 1.00 56.34 160 ARG A N 1
ATOM 1198 C CA . ARG A 1 160 ? 3.347 16.523 20.795 1.00 56.34 160 ARG A CA 1
ATOM 1199 C C . ARG A 1 160 ? 3.494 17.413 19.560 1.00 56.34 160 ARG A C 1
ATOM 1201 O O . ARG A 1 160 ? 3.728 16.857 18.484 1.00 56.34 160 ARG A O 1
ATOM 1208 N N . PRO A 1 161 ? 3.329 18.743 19.673 1.00 54.06 161 PRO A N 1
ATOM 1209 C CA . PRO A 1 161 ? 3.563 19.623 18.543 1.00 54.06 161 PRO A CA 1
ATOM 1210 C C . PRO A 1 161 ? 4.978 19.343 18.046 1.00 54.06 161 PRO A C 1
ATOM 1212 O O . PRO A 1 161 ? 5.933 19.364 18.829 1.00 54.06 161 PRO A O 1
ATOM 1215 N N . GLY A 1 162 ? 5.092 18.981 16.767 1.00 53.00 162 GLY A N 1
ATOM 1216 C CA . GLY A 1 162 ? 6.385 18.776 16.136 1.00 53.00 162 GLY A CA 1
ATOM 1217 C C . GLY A 1 162 ? 7.221 20.021 16.392 1.00 53.00 162 GLY A C 1
ATOM 1218 O O . GLY A 1 162 ? 6.781 21.131 16.097 1.00 53.00 162 GLY A O 1
ATOM 1219 N N . ARG A 1 163 ? 8.389 19.851 17.017 1.00 47.06 163 ARG A N 1
ATOM 1220 C CA . ARG A 1 163 ? 9.334 20.949 17.214 1.00 47.06 163 ARG A CA 1
ATOM 1221 C C . ARG A 1 163 ? 9.600 21.542 15.825 1.00 47.06 163 ARG A C 1
ATOM 1223 O O . ARG A 1 163 ? 10.051 20.782 14.967 1.00 47.06 163 ARG A O 1
ATOM 1230 N N . PRO A 1 164 ? 9.311 22.834 15.576 1.00 50.22 164 PRO A N 1
ATOM 1231 C CA . PRO A 1 164 ? 9.579 23.440 14.282 1.00 50.22 164 PRO A CA 1
ATOM 1232 C C . PRO A 1 164 ? 11.043 23.193 13.933 1.00 50.22 164 PRO A C 1
ATOM 1234 O O . PRO A 1 164 ? 11.927 23.514 14.732 1.00 50.22 164 PRO A O 1
ATOM 1237 N N . ALA A 1 165 ? 11.302 22.571 12.783 1.00 48.44 165 ALA A N 1
ATOM 1238 C CA . ALA A 1 165 ? 12.669 22.351 12.349 1.00 48.44 165 ALA A CA 1
ATOM 1239 C C . ALA A 1 165 ? 13.369 23.720 12.202 1.00 48.44 165 ALA A C 1
ATOM 1241 O O . ALA A 1 165 ? 12.831 24.605 11.520 1.00 48.44 165 ALA A O 1
ATOM 1242 N N . PRO A 1 166 ? 14.554 23.926 12.806 1.00 44.06 166 PRO A N 1
ATOM 1243 C CA . PRO A 1 166 ? 15.395 25.075 12.503 1.00 44.06 166 PRO A CA 1
ATOM 1244 C C . PRO A 1 166 ? 15.917 24.892 11.073 1.00 44.06 166 PRO A C 1
ATOM 1246 O O . PRO A 1 166 ? 16.929 24.249 10.849 1.00 44.06 166 PRO A O 1
ATOM 1249 N N . GLY A 1 167 ? 15.146 25.334 10.080 1.00 44.09 167 GLY A N 1
ATOM 1250 C CA . GLY A 1 167 ? 15.478 25.059 8.677 1.00 44.09 167 GLY A CA 1
ATOM 1251 C C . GLY A 1 167 ? 14.586 25.723 7.632 1.00 44.09 167 GLY A C 1
ATOM 1252 O O . GLY A 1 167 ? 14.858 25.606 6.438 1.00 44.09 167 GLY A O 1
ATOM 1253 N N . ARG A 1 168 ? 13.555 26.488 8.033 1.00 50.50 168 ARG A N 1
ATOM 1254 C CA . ARG A 1 168 ? 12.734 27.267 7.080 1.00 50.50 168 ARG A CA 1
ATOM 1255 C C . ARG A 1 168 ? 13.555 28.266 6.240 1.00 50.50 168 ARG A C 1
ATOM 1257 O O . ARG A 1 168 ? 13.066 28.695 5.200 1.00 50.50 168 ARG A O 1
ATOM 1264 N N . GLY A 1 169 ? 14.780 28.611 6.657 1.00 43.75 169 GLY A N 1
ATOM 1265 C CA . GLY A 1 169 ? 15.685 29.520 5.941 1.00 43.75 169 GLY A CA 1
ATOM 1266 C C . GLY A 1 169 ? 16.625 28.861 4.921 1.00 43.75 169 GLY A C 1
ATOM 1267 O O . GLY A 1 169 ? 16.894 29.452 3.879 1.00 43.75 169 GLY A O 1
ATOM 1268 N N . GLU A 1 170 ? 17.091 27.630 5.152 1.00 43.81 170 GLU A N 1
ATOM 1269 C CA . GLU A 1 170 ? 18.159 27.030 4.326 1.00 43.81 170 GLU A CA 1
ATOM 1270 C C . GLU A 1 170 ? 17.646 26.449 2.998 1.00 43.81 170 GLU A C 1
ATOM 1272 O O . GLU A 1 170 ? 18.364 26.404 1.998 1.00 43.81 170 GLU A O 1
ATOM 1277 N N . GLY A 1 171 ? 16.360 26.089 2.932 1.00 39.81 171 GLY A N 1
ATOM 1278 C CA . GLY A 1 171 ? 15.737 25.521 1.731 1.00 39.81 171 GLY A CA 1
ATOM 1279 C C . GLY A 1 171 ? 15.513 26.502 0.572 1.00 39.81 171 GLY A C 1
ATOM 1280 O O . GLY A 1 171 ? 15.210 26.055 -0.532 1.00 39.81 171 GLY A O 1
ATOM 1281 N N . ARG A 1 172 ? 15.661 27.820 0.783 1.00 43.69 172 ARG A N 1
ATOM 1282 C CA . ARG A 1 172 ? 15.560 28.825 -0.296 1.00 43.69 172 ARG A CA 1
ATOM 1283 C C . ARG A 1 172 ? 16.898 29.116 -0.981 1.00 43.69 172 ARG A C 1
ATOM 1285 O O . ARG A 1 172 ? 16.891 29.485 -2.153 1.00 43.69 172 ARG A O 1
ATOM 1292 N N . ALA A 1 173 ? 18.026 28.914 -0.299 1.00 41.09 173 ALA A N 1
ATOM 1293 C CA . ALA A 1 173 ? 19.347 29.284 -0.814 1.00 41.09 173 ALA A CA 1
ATOM 1294 C C . ALA A 1 173 ? 19.955 28.244 -1.779 1.00 41.09 173 ALA A C 1
ATOM 1296 O O . ALA A 1 173 ? 20.786 28.588 -2.611 1.00 41.09 173 ALA A O 1
ATOM 1297 N N . SER A 1 174 ? 19.507 26.983 -1.737 1.00 41.41 174 SER A N 1
ATOM 1298 C CA . SER A 1 174 ? 20.104 25.886 -2.524 1.00 41.41 174 SER A CA 1
ATOM 1299 C C . SER A 1 174 ? 19.457 25.651 -3.907 1.00 41.41 174 SER A C 1
ATOM 1301 O O . SER A 1 174 ? 19.725 24.651 -4.565 1.00 41.41 174 SER A O 1
ATOM 1303 N N . THR A 1 175 ? 18.607 26.574 -4.378 1.00 41.34 175 THR A N 1
ATOM 1304 C CA . THR A 1 175 ? 17.950 26.524 -5.709 1.00 41.34 175 THR A CA 1
ATOM 1305 C C . THR A 1 175 ? 18.406 27.621 -6.675 1.00 41.34 175 THR A C 1
ATOM 1307 O O . THR A 1 175 ? 17.733 27.892 -7.667 1.00 41.34 175 THR A O 1
ATOM 1310 N N . ALA A 1 176 ? 19.572 28.226 -6.447 1.00 34.75 176 ALA A N 1
ATOM 1311 C CA . ALA A 1 176 ? 20.213 29.113 -7.418 1.00 34.75 176 ALA A CA 1
ATOM 1312 C C . ALA A 1 176 ? 21.077 28.325 -8.427 1.00 34.75 176 ALA A C 1
ATOM 1314 O O . ALA A 1 176 ? 22.241 28.641 -8.648 1.00 34.75 176 ALA A O 1
ATOM 1315 N N . VAL A 1 177 ? 20.515 27.292 -9.065 1.00 40.84 177 VAL A N 1
ATOM 1316 C CA . VAL A 1 177 ? 21.094 26.749 -10.303 1.00 40.84 177 VAL A CA 1
ATOM 1317 C C . VAL A 1 177 ? 20.505 27.553 -11.460 1.00 40.84 177 VAL A C 1
ATOM 1319 O O . VAL A 1 177 ? 19.363 27.359 -11.869 1.00 40.84 177 VAL A O 1
ATOM 1322 N N . ARG A 1 178 ? 21.294 28.543 -11.882 1.00 33.16 178 ARG A N 1
ATOM 1323 C CA . ARG A 1 178 ? 21.361 29.204 -13.195 1.00 33.16 178 ARG A CA 1
ATOM 1324 C C . ARG A 1 178 ? 20.188 28.899 -14.152 1.00 33.16 178 ARG A C 1
ATOM 1326 O O . ARG A 1 178 ? 20.244 27.972 -14.952 1.00 33.16 178 ARG A O 1
ATOM 1333 N N . ARG A 1 179 ? 19.144 29.737 -14.114 1.00 40.97 179 ARG A N 1
ATOM 1334 C CA . ARG A 1 179 ? 18.193 29.879 -15.230 1.00 40.97 179 ARG A CA 1
ATOM 1335 C C . ARG A 1 179 ? 18.880 30.644 -16.359 1.00 40.97 179 ARG A C 1
ATOM 1337 O O . ARG A 1 179 ? 19.246 31.800 -16.171 1.00 40.97 179 ARG A O 1
ATOM 1344 N N . GLY A 1 180 ? 19.012 30.012 -17.518 1.00 31.05 180 GLY A N 1
ATOM 1345 C CA . GLY A 1 180 ? 19.382 30.668 -18.766 1.00 31.05 180 GLY A CA 1
ATOM 1346 C C . GLY A 1 180 ? 18.941 29.838 -19.968 1.00 31.05 180 GLY A C 1
ATOM 1347 O O . GLY A 1 180 ? 19.475 28.756 -20.173 1.00 31.05 180 GLY A O 1
ATOM 1348 N N . GLY A 1 181 ? 18.008 30.379 -20.757 1.00 29.38 181 GLY A N 1
ATOM 1349 C CA . GLY A 1 181 ? 17.776 30.002 -22.159 1.00 29.38 181 GLY A CA 1
ATOM 1350 C C . GLY A 1 181 ? 16.535 29.146 -22.450 1.00 29.38 181 GLY A C 1
ATOM 1351 O O . GLY A 1 181 ? 16.152 28.366 -21.586 1.00 29.38 181 GLY A O 1
ATOM 1352 N N . PRO A 1 182 ? 15.871 29.335 -23.611 1.00 42.41 182 PRO A N 1
ATOM 1353 C CA . PRO A 1 182 ? 14.414 29.282 -23.728 1.00 42.41 182 PRO A CA 1
ATOM 1354 C C . PRO A 1 182 ? 13.848 27.990 -24.344 1.00 42.41 182 PRO A C 1
ATOM 1356 O O . PRO A 1 182 ? 14.538 27.267 -25.050 1.00 42.41 182 PRO A O 1
ATOM 1359 N N . ASP A 1 183 ? 12.565 27.777 -24.037 1.00 45.62 183 ASP A N 1
ATOM 1360 C CA . ASP A 1 183 ? 11.522 27.007 -24.732 1.00 45.62 183 ASP A CA 1
ATOM 1361 C C . ASP A 1 183 ? 11.932 25.908 -25.733 1.00 45.62 183 ASP A C 1
ATOM 1363 O O . ASP A 1 183 ? 12.342 26.186 -26.858 1.00 45.62 183 ASP A O 1
ATOM 1367 N N . ALA A 1 184 ? 11.652 24.650 -25.364 1.00 31.09 184 ALA A N 1
ATOM 1368 C CA . ALA A 1 184 ? 11.261 23.600 -26.304 1.00 31.09 184 ALA A CA 1
ATOM 1369 C C . ALA A 1 184 ? 10.490 22.465 -25.592 1.00 31.09 184 ALA A C 1
ATOM 1371 O O . ALA A 1 184 ? 11.053 21.694 -24.822 1.00 31.09 184 ALA A O 1
ATOM 1372 N N . ALA A 1 185 ? 9.192 22.405 -25.902 1.00 36.22 185 ALA A N 1
ATOM 1373 C CA . ALA A 1 185 ? 8.332 21.229 -26.076 1.00 36.22 185 ALA A CA 1
ATOM 1374 C C . ALA A 1 185 ? 8.193 20.165 -24.957 1.00 36.22 185 ALA A C 1
ATOM 1376 O O . ALA A 1 185 ? 9.107 19.412 -24.643 1.00 36.22 185 ALA A O 1
ATOM 1377 N N . GLY A 1 186 ? 6.942 19.986 -24.499 1.00 32.78 186 GLY A N 1
ATOM 1378 C CA . GLY A 1 186 ? 6.447 18.686 -24.021 1.00 32.78 186 GLY A CA 1
ATOM 1379 C C . GLY A 1 186 ? 6.166 18.535 -22.524 1.00 32.78 186 GLY A C 1
ATOM 1380 O O . GLY A 1 186 ? 6.205 17.424 -22.010 1.00 32.78 186 GLY A O 1
ATOM 1381 N N . GLY A 1 187 ? 5.886 19.612 -21.788 1.00 31.03 187 GLY A N 1
ATOM 1382 C CA . GLY A 1 187 ? 5.493 19.497 -20.381 1.00 31.03 187 GLY A CA 1
ATOM 1383 C C . GLY A 1 187 ? 4.088 18.906 -20.226 1.00 31.03 187 GLY A C 1
ATOM 1384 O O . GLY A 1 187 ? 3.108 19.579 -20.548 1.00 31.03 187 GLY A O 1
ATOM 1385 N N . HIS A 1 188 ? 3.976 17.686 -19.686 1.00 40.38 188 HIS A N 1
ATOM 1386 C CA . HIS A 1 188 ? 2.702 17.146 -19.204 1.00 40.38 188 HIS A CA 1
ATOM 1387 C C . HIS A 1 188 ? 2.135 18.102 -18.147 1.00 40.38 188 HIS A C 1
ATOM 1389 O O . HIS A 1 188 ? 2.628 18.208 -17.022 1.00 40.38 188 HIS A O 1
ATOM 1395 N N . ARG A 1 189 ? 1.119 18.870 -18.543 1.00 31.66 189 ARG A N 1
ATOM 1396 C CA . ARG A 1 189 ? 0.423 19.799 -17.660 1.00 31.66 189 ARG A CA 1
ATOM 1397 C C . ARG A 1 189 ? -0.408 18.956 -16.687 1.00 31.66 189 ARG A C 1
ATOM 1399 O O . ARG A 1 189 ? -1.231 18.177 -17.165 1.00 31.66 189 ARG A O 1
ATOM 1406 N N . PRO A 1 190 ? -0.227 19.080 -15.360 1.00 42.16 190 PRO A N 1
ATOM 1407 C CA . PRO A 1 190 ? -1.039 18.333 -14.411 1.00 42.16 190 PRO A CA 1
ATOM 1408 C C . PRO A 1 190 ? -2.507 18.693 -14.634 1.00 42.16 190 PRO A C 1
ATOM 1410 O O . PRO A 1 190 ? -2.885 19.870 -14.593 1.00 42.16 190 PRO A O 1
ATOM 1413 N N . GLN A 1 191 ? -3.316 17.679 -14.928 1.00 37.59 191 GLN A N 1
ATOM 1414 C CA . GLN A 1 191 ? -4.746 17.841 -15.128 1.00 37.59 191 GLN A CA 1
ATOM 1415 C C . GLN A 1 191 ? -5.352 18.275 -13.789 1.00 37.59 191 GLN A C 1
ATOM 1417 O O . GLN A 1 191 ? -5.129 17.648 -12.752 1.00 37.59 191 GLN A O 1
ATOM 1422 N N . ARG A 1 192 ? -6.063 19.408 -13.785 1.00 33.00 192 ARG A N 1
ATOM 1423 C CA . ARG A 1 192 ? -6.837 19.834 -12.616 1.00 33.00 192 ARG A CA 1
ATOM 1424 C C . ARG A 1 192 ? -7.932 18.795 -12.399 1.00 33.00 192 ARG A C 1
ATOM 1426 O O . ARG A 1 192 ? -8.891 18.758 -13.157 1.00 33.00 192 ARG A O 1
ATOM 1433 N N . ALA A 1 193 ? -7.773 17.948 -11.392 1.00 37.34 193 ALA A N 1
ATOM 1434 C CA . ALA A 1 193 ? -8.891 17.200 -10.850 1.00 37.34 193 ALA A CA 1
ATOM 1435 C C . ALA A 1 193 ? -9.695 18.147 -9.951 1.00 37.34 193 ALA A C 1
ATOM 1437 O O . ALA A 1 193 ? -9.128 18.744 -9.034 1.00 37.34 193 ALA A O 1
ATOM 1438 N N . ASP A 1 194 ? -11.003 18.262 -10.189 1.00 33.59 194 ASP A N 1
ATOM 1439 C CA . ASP A 1 194 ? -11.964 19.027 -9.371 1.00 33.59 194 ASP A CA 1
ATOM 1440 C C . ASP A 1 194 ? -12.211 18.394 -7.980 1.00 33.59 194 ASP A C 1
ATOM 1442 O O . ASP A 1 194 ? -13.303 18.460 -7.425 1.00 33.59 194 ASP A O 1
ATOM 1446 N N . HIS A 1 195 ? -11.203 17.729 -7.410 1.00 43.97 195 HIS A N 1
ATOM 1447 C CA . HIS A 1 195 ? -11.317 16.946 -6.184 1.00 43.97 195 HIS A CA 1
ATOM 1448 C C . HIS A 1 195 ? -10.399 17.526 -5.098 1.00 43.97 195 HIS A C 1
ATOM 1450 O O . HIS A 1 195 ? -9.172 17.413 -5.203 1.00 43.97 195 HIS A O 1
ATOM 1456 N N . PRO A 1 196 ? -10.957 18.140 -4.040 1.00 41.06 196 PRO A N 1
ATOM 1457 C CA . PRO A 1 196 ? -10.179 18.568 -2.887 1.00 41.06 196 PRO A CA 1
ATOM 1458 C C . PRO A 1 196 ? -9.776 17.323 -2.087 1.00 41.06 196 PRO A C 1
ATOM 1460 O O . PRO A 1 196 ? -10.635 16.598 -1.588 1.00 41.06 196 PRO A O 1
ATOM 1463 N N . GLY A 1 197 ? -8.481 17.020 -1.972 1.00 53.09 197 GLY A N 1
ATOM 1464 C CA . GLY A 1 197 ? -8.075 15.918 -1.094 1.00 53.09 197 GLY A CA 1
ATOM 1465 C C . GLY A 1 197 ? -6.602 15.550 -1.103 1.00 53.09 197 GLY A C 1
ATOM 1466 O O . GLY A 1 197 ? -5.939 15.688 -0.084 1.00 53.09 197 GLY A O 1
ATOM 1467 N N . VAL A 1 198 ? -6.065 15.062 -2.219 1.00 56.16 198 VAL A N 1
ATOM 1468 C CA . VAL A 1 198 ? -4.650 14.675 -2.346 1.00 56.16 198 VAL A CA 1
ATOM 1469 C C . VAL A 1 198 ? -4.288 14.797 -3.820 1.00 56.16 198 VAL A C 1
ATOM 1471 O O . VAL A 1 198 ? -4.910 14.137 -4.648 1.00 56.16 198 VAL A O 1
ATOM 1474 N N . ARG A 1 199 ? -3.316 15.648 -4.168 1.00 67.62 199 ARG A N 1
ATOM 1475 C CA . ARG A 1 199 ? -2.773 15.667 -5.534 1.00 67.62 199 ARG A CA 1
ATOM 1476 C C . ARG A 1 199 ? -1.648 14.654 -5.639 1.00 67.62 199 ARG A C 1
ATOM 1478 O O . ARG A 1 199 ? -0.941 14.410 -4.659 1.00 67.62 199 ARG A O 1
ATOM 1485 N N . GLU A 1 200 ? -1.468 14.110 -6.834 1.00 75.31 200 GLU A N 1
ATOM 1486 C CA . GLU A 1 200 ? -0.341 13.237 -7.119 1.00 75.31 200 GLU A CA 1
ATOM 1487 C C . GLU A 1 200 ? 0.986 13.913 -6.740 1.00 75.31 200 GLU A C 1
ATOM 1489 O O . GLU A 1 200 ? 1.178 15.108 -7.023 1.00 75.31 200 GLU A O 1
ATOM 1494 N N . PRO A 1 201 ? 1.905 13.200 -6.062 1.00 84.25 201 PRO A N 1
ATOM 1495 C CA . PRO A 1 201 ? 3.248 13.715 -5.891 1.00 84.25 201 PRO A CA 1
ATOM 1496 C C . PRO A 1 201 ? 3.884 13.937 -7.262 1.00 84.25 201 PRO A C 1
ATOM 1498 O O . PRO A 1 201 ? 3.703 13.149 -8.184 1.00 84.25 201 PRO A O 1
ATOM 1501 N N . HIS A 1 202 ? 4.654 15.012 -7.383 1.00 87.88 202 HIS A N 1
ATOM 1502 C CA . HIS A 1 202 ? 5.447 15.267 -8.575 1.00 87.88 202 HIS A CA 1
ATOM 1503 C C . HIS A 1 202 ? 6.911 14.970 -8.280 1.00 87.88 202 HIS A C 1
ATOM 1505 O O . HIS A 1 202 ? 7.528 15.615 -7.421 1.00 87.88 202 HIS A O 1
ATOM 1511 N N . VAL A 1 203 ? 7.457 13.999 -9.001 1.00 89.69 203 VAL A N 1
ATOM 1512 C CA . VAL A 1 203 ? 8.867 13.625 -8.953 1.00 89.69 203 VAL A CA 1
ATOM 1513 C C . VAL A 1 203 ? 9.625 14.436 -10.000 1.00 89.69 203 VAL A C 1
ATOM 1515 O O . VAL A 1 203 ? 9.323 14.379 -11.188 1.00 89.69 203 VAL A O 1
ATOM 1518 N N . GLY A 1 204 ? 10.581 15.247 -9.547 1.00 90.62 204 GLY A N 1
ATOM 1519 C CA . GLY A 1 204 ? 11.452 16.004 -10.445 1.00 90.62 204 GLY A CA 1
ATOM 1520 C C . GLY A 1 204 ? 12.614 15.161 -10.989 1.00 90.62 204 GLY A C 1
ATOM 1521 O O . GLY A 1 204 ? 12.729 13.980 -10.663 1.00 90.62 204 GLY A O 1
ATOM 1522 N N . PRO A 1 205 ? 13.501 15.766 -11.798 1.00 91.00 205 PRO A N 1
ATOM 1523 C CA . PRO A 1 205 ? 14.586 15.047 -12.461 1.00 91.00 205 PRO A CA 1
ATOM 1524 C C . PRO A 1 205 ? 15.558 14.409 -11.462 1.00 91.00 205 PRO A C 1
ATOM 1526 O O . PRO A 1 205 ? 15.817 14.958 -10.386 1.00 91.00 205 PRO A O 1
ATOM 1529 N N . ALA A 1 206 ? 16.109 13.256 -11.845 1.00 93.19 206 ALA A N 1
ATOM 1530 C CA . ALA A 1 206 ? 17.074 12.520 -11.041 1.00 93.19 206 ALA A CA 1
ATOM 1531 C C . ALA A 1 206 ? 18.431 13.240 -10.993 1.00 93.19 206 ALA A C 1
ATOM 1533 O O . ALA A 1 206 ? 18.980 13.638 -12.019 1.00 93.19 206 ALA A O 1
ATOM 1534 N N . GLY A 1 207 ? 19.004 13.350 -9.797 1.00 92.94 207 GLY A N 1
ATOM 1535 C CA . GLY A 1 207 ? 20.425 13.614 -9.582 1.00 92.94 207 GLY A CA 1
ATOM 1536 C C . GLY A 1 207 ? 21.162 12.342 -9.161 1.00 92.94 207 GLY A C 1
ATOM 1537 O O . GLY A 1 207 ? 20.548 11.371 -8.717 1.00 92.94 207 GLY A O 1
ATOM 1538 N N . ARG A 1 208 ? 22.493 12.340 -9.255 1.00 92.69 208 ARG A N 1
ATOM 1539 C CA . ARG A 1 208 ? 23.323 11.264 -8.690 1.00 92.69 208 ARG A CA 1
ATOM 1540 C C . ARG A 1 208 ? 23.497 11.477 -7.187 1.00 92.69 208 ARG A C 1
ATOM 1542 O O . ARG A 1 208 ? 23.714 12.600 -6.740 1.00 92.69 208 ARG A O 1
ATOM 1549 N N . ALA A 1 209 ? 23.402 10.401 -6.411 1.00 88.25 209 ALA A N 1
ATOM 1550 C CA . ALA A 1 209 ? 23.725 10.443 -4.990 1.00 88.25 209 ALA A CA 1
ATOM 1551 C C . ALA A 1 209 ? 25.243 10.560 -4.782 1.00 88.25 209 ALA A C 1
ATOM 1553 O O . ALA A 1 209 ? 26.026 9.944 -5.513 1.00 88.25 209 ALA A O 1
ATOM 1554 N N . GLU A 1 210 ? 25.654 11.294 -3.747 1.00 81.62 210 GLU A N 1
ATOM 1555 C CA . GLU A 1 210 ? 27.041 11.293 -3.277 1.00 81.62 210 GLU A CA 1
ATOM 1556 C C . GLU A 1 210 ? 27.473 9.848 -2.962 1.00 81.62 210 GLU A C 1
ATOM 1558 O O . GLU A 1 210 ? 26.761 9.106 -2.277 1.00 81.62 210 GLU A O 1
ATOM 1563 N N . GLY A 1 211 ? 28.603 9.414 -3.530 1.00 77.00 211 GLY A N 1
ATOM 1564 C CA . GLY A 1 211 ? 29.089 8.029 -3.430 1.00 77.00 211 GLY A CA 1
ATOM 1565 C C . GLY A 1 211 ? 28.744 7.109 -4.614 1.00 77.00 211 GLY A C 1
ATOM 1566 O O . GLY A 1 211 ? 29.048 5.922 -4.560 1.00 77.00 211 GLY A O 1
ATOM 1567 N N . GLY A 1 212 ? 28.131 7.620 -5.690 1.00 70.50 212 GLY A N 1
ATOM 1568 C CA . GLY A 1 212 ? 28.157 6.996 -7.027 1.00 70.50 212 GLY A CA 1
ATOM 1569 C C . GLY A 1 212 ? 27.253 5.777 -7.270 1.00 70.50 212 GLY A C 1
ATOM 1570 O O . GLY A 1 212 ? 27.151 5.331 -8.407 1.00 70.50 212 GLY A O 1
ATOM 1571 N N . GLY A 1 213 ? 26.560 5.257 -6.252 1.00 81.44 213 GLY A N 1
ATOM 1572 C CA . GLY A 1 213 ? 25.743 4.033 -6.356 1.00 81.44 213 GLY A CA 1
ATOM 1573 C C . GLY A 1 213 ? 24.222 4.226 -6.315 1.00 81.44 213 GLY A C 1
ATOM 1574 O O . GLY A 1 213 ? 23.496 3.260 -6.092 1.00 81.44 213 GLY A O 1
ATOM 1575 N N . GLY A 1 214 ? 23.717 5.456 -6.442 1.00 91.31 214 GLY A N 1
ATOM 1576 C CA . GLY A 1 214 ? 22.287 5.728 -6.291 1.00 91.31 214 GLY A CA 1
ATOM 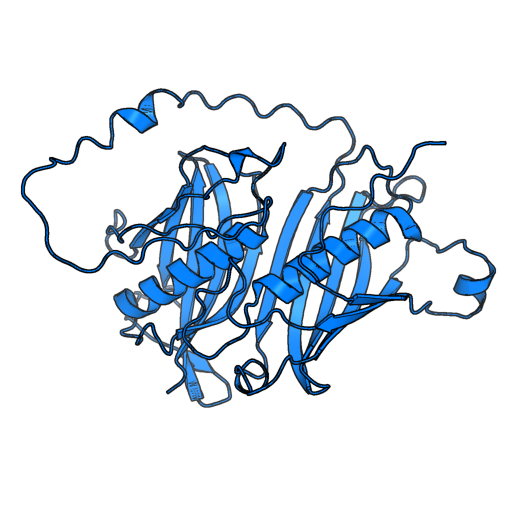1577 C C . GLY A 1 214 ? 21.809 7.005 -6.967 1.00 91.31 214 GLY A C 1
ATOM 1578 O O . GLY A 1 214 ? 22.600 7.798 -7.485 1.00 91.31 214 GLY A O 1
ATOM 1579 N N . LEU A 1 215 ? 20.495 7.195 -6.928 1.00 95.88 215 LEU A N 1
ATOM 1580 C CA . LEU A 1 215 ? 19.790 8.346 -7.483 1.00 95.88 215 LEU A CA 1
ATOM 1581 C C . LEU A 1 215 ? 19.137 9.159 -6.365 1.00 95.88 215 LEU A C 1
ATOM 1583 O O . LEU A 1 215 ? 18.804 8.629 -5.302 1.00 95.88 215 LEU A O 1
ATOM 1587 N N . VAL A 1 216 ? 18.944 10.450 -6.608 1.00 96.94 216 VAL A N 1
ATOM 1588 C CA . VAL A 1 216 ? 18.232 11.365 -5.716 1.00 96.94 216 VAL A CA 1
ATOM 1589 C C . VAL A 1 216 ? 17.162 12.086 -6.513 1.00 96.94 216 VAL A C 1
ATOM 1591 O O . VAL A 1 216 ? 17.458 12.733 -7.511 1.00 96.94 216 VAL A O 1
ATOM 1594 N N . PHE A 1 217 ? 15.926 12.012 -6.039 1.00 96.56 217 PHE A N 1
ATOM 1595 C CA . PHE A 1 217 ? 14.773 12.642 -6.658 1.00 96.56 217 PHE A CA 1
ATOM 1596 C C . PHE A 1 217 ? 14.182 13.698 -5.720 1.00 96.56 217 PHE A C 1
ATOM 1598 O O . PHE A 1 217 ? 13.867 13.386 -4.565 1.00 96.56 217 PHE A O 1
ATOM 1605 N N . PRO A 1 218 ? 13.987 14.947 -6.169 1.00 95.62 218 PRO A N 1
ATOM 1606 C CA . PRO A 1 218 ? 13.129 15.878 -5.454 1.00 95.62 218 PRO A CA 1
ATOM 1607 C C . PRO A 1 218 ? 11.666 15.439 -5.611 1.00 95.62 218 PRO A C 1
ATOM 1609 O O . PRO A 1 218 ? 11.199 15.205 -6.724 1.00 95.62 218 PRO A O 1
ATOM 1612 N N . VAL A 1 219 ? 10.930 15.354 -4.502 1.00 92.62 219 VAL A N 1
ATOM 1613 C CA . VAL A 1 219 ? 9.513 14.969 -4.477 1.00 92.62 219 VAL A CA 1
ATOM 1614 C C . VAL A 1 219 ? 8.696 16.150 -3.969 1.00 92.62 219 VAL A C 1
ATOM 1616 O O . VAL A 1 219 ? 8.887 16.640 -2.854 1.00 92.62 219 VAL A O 1
ATOM 1619 N N . ARG A 1 220 ? 7.768 16.633 -4.790 1.00 87.75 220 ARG A N 1
ATOM 1620 C CA . ARG A 1 220 ? 6.827 17.686 -4.404 1.00 87.75 220 ARG A CA 1
ATOM 1621 C C . ARG A 1 220 ? 5.500 17.051 -4.031 1.00 87.75 220 ARG A C 1
ATOM 1623 O O . ARG A 1 220 ? 4.847 16.438 -4.867 1.00 87.75 220 ARG A O 1
ATOM 1630 N N . THR A 1 221 ? 5.089 17.226 -2.782 1.00 78.31 221 THR A N 1
ATOM 1631 C CA . THR A 1 221 ? 3.788 16.779 -2.287 1.00 78.31 221 THR A CA 1
ATOM 1632 C C . THR A 1 221 ? 2.730 17.808 -2.695 1.00 78.31 221 THR A C 1
ATOM 1634 O O . THR A 1 221 ? 2.477 18.787 -1.995 1.00 78.31 221 THR A O 1
ATOM 1637 N N . GLY A 1 222 ? 2.177 17.671 -3.904 1.00 63.53 222 GLY A N 1
ATOM 1638 C CA . GLY A 1 222 ? 1.201 18.623 -4.434 1.00 63.53 222 GLY A CA 1
ATOM 1639 C C . GLY A 1 222 ? 0.020 18.801 -3.473 1.00 63.53 222 GLY A C 1
ATOM 1640 O O . GLY A 1 222 ? -0.647 17.837 -3.122 1.00 63.53 222 GLY A O 1
ATOM 1641 N N . GLY A 1 223 ? -0.2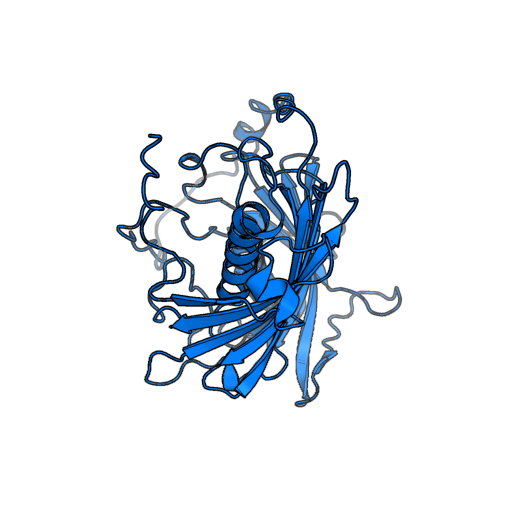39 20.029 -3.016 1.00 55.28 223 GLY A N 1
ATOM 1642 C CA . GLY A 1 223 ? -1.465 20.367 -2.279 1.00 55.28 223 GLY A CA 1
ATOM 1643 C C . GLY A 1 223 ? -1.677 19.687 -0.918 1.00 55.28 223 GLY A C 1
ATOM 1644 O O . GLY A 1 223 ? -2.708 19.929 -0.304 1.00 55.28 223 GLY A O 1
ATOM 1645 N N . ALA A 1 224 ? -0.716 18.921 -0.381 1.00 51.03 224 ALA A N 1
ATOM 1646 C CA . ALA A 1 224 ? -0.826 18.328 0.964 1.00 51.03 224 ALA A CA 1
ATOM 1647 C C . ALA A 1 224 ? -0.976 19.379 2.091 1.00 51.03 224 ALA A C 1
ATOM 1649 O O . ALA A 1 224 ? -1.168 19.024 3.247 1.00 51.03 224 ALA A O 1
ATOM 1650 N N . ALA A 1 225 ? -0.889 20.668 1.751 1.00 43.84 225 ALA A N 1
ATOM 1651 C CA . ALA A 1 225 ? -1.143 21.802 2.626 1.00 43.84 225 ALA A CA 1
ATOM 1652 C C . ALA A 1 225 ? -2.608 21.928 3.099 1.00 43.84 225 ALA A C 1
ATOM 1654 O O . ALA A 1 225 ? -2.845 22.667 4.048 1.00 43.84 225 ALA A O 1
ATOM 1655 N N . GLU A 1 226 ? -3.575 21.234 2.483 1.00 42.09 226 GLU A N 1
ATOM 1656 C CA . GLU A 1 226 ? -5.004 21.408 2.812 1.00 42.09 226 GLU A CA 1
ATOM 1657 C C . GLU A 1 226 ? -5.557 20.410 3.849 1.00 42.09 226 GLU A C 1
ATOM 1659 O O . GLU A 1 226 ? -6.651 20.622 4.367 1.00 42.09 226 GLU A O 1
ATOM 1664 N N . ALA A 1 227 ? -4.805 19.366 4.226 1.00 47.00 227 ALA A N 1
ATOM 1665 C CA . ALA A 1 227 ? -5.194 18.448 5.300 1.00 47.00 227 ALA A CA 1
ATOM 1666 C C . ALA A 1 227 ? -4.331 18.689 6.555 1.00 47.00 227 ALA A C 1
ATOM 1668 O O . ALA A 1 227 ? -3.103 18.569 6.482 1.00 47.00 227 ALA A O 1
ATOM 1669 N N . PRO A 1 228 ? -4.918 19.021 7.721 1.00 49.59 228 PRO A N 1
ATOM 1670 C CA . PRO A 1 228 ? -4.138 19.261 8.926 1.00 49.59 228 PRO A CA 1
ATOM 1671 C C . PRO A 1 228 ? -3.417 17.985 9.389 1.00 49.59 228 PRO A C 1
ATOM 1673 O O . PRO A 1 228 ? -4.028 16.935 9.576 1.00 49.59 228 PRO A O 1
ATOM 1676 N N . GLY A 1 229 ? -2.110 18.104 9.640 1.00 63.69 229 GLY A N 1
ATOM 1677 C CA . GLY A 1 229 ? -1.391 17.244 10.584 1.00 63.69 229 GLY A CA 1
ATOM 1678 C C . GLY A 1 229 ? -0.217 16.438 10.026 1.00 63.69 229 GLY A C 1
ATOM 1679 O O . GLY A 1 229 ? 0.865 16.529 10.597 1.00 63.69 229 GLY A O 1
ATOM 1680 N N . VAL A 1 230 ? -0.389 15.639 8.963 1.00 72.69 230 VAL A N 1
ATOM 1681 C CA . VAL A 1 230 ? 0.647 14.694 8.474 1.00 72.69 230 VAL A CA 1
ATOM 1682 C C . VAL A 1 230 ? 0.438 14.356 6.989 1.00 72.69 230 VAL A C 1
ATOM 1684 O O . VAL A 1 230 ? -0.697 14.221 6.536 1.00 72.69 230 VAL A O 1
ATOM 1687 N N . VAL A 1 231 ? 1.525 14.160 6.234 1.00 78.94 231 VAL A N 1
ATOM 1688 C CA . VAL A 1 231 ? 1.466 13.632 4.856 1.00 78.94 231 VAL A CA 1
ATOM 1689 C C . VAL A 1 231 ? 0.903 12.195 4.847 1.00 78.94 231 VAL A C 1
ATOM 1691 O O . VAL A 1 231 ? 1.424 11.342 5.570 1.00 78.94 231 VAL A O 1
ATOM 1694 N N . PRO A 1 232 ? -0.122 11.879 4.032 1.00 82.19 232 PRO A N 1
ATOM 1695 C CA . PRO A 1 232 ? -0.729 10.552 4.026 1.00 82.19 232 PRO A CA 1
ATOM 1696 C C . PRO A 1 232 ? 0.229 9.478 3.469 1.00 82.19 232 PRO A C 1
ATOM 1698 O O . PRO A 1 232 ? 0.941 9.741 2.498 1.00 82.19 232 PRO A O 1
ATOM 1701 N N . PRO A 1 233 ? 0.217 8.242 4.010 1.00 83.25 233 PRO A N 1
ATOM 1702 C CA . PRO A 1 233 ? 1.043 7.133 3.517 1.00 83.25 233 PRO A CA 1
ATOM 1703 C C . PRO A 1 233 ? 0.872 6.830 2.025 1.00 83.25 233 PRO A C 1
ATOM 1705 O O . PRO A 1 233 ? 1.834 6.456 1.361 1.00 83.25 233 PRO A O 1
ATOM 1708 N N . THR A 1 234 ? -0.331 7.033 1.481 1.00 85.44 234 THR A N 1
ATOM 1709 C CA . THR A 1 234 ? -0.643 6.836 0.055 1.00 85.44 234 THR A CA 1
ATOM 1710 C C . THR A 1 234 ? 0.204 7.704 -0.864 1.00 85.44 234 THR A C 1
ATOM 1712 O O . THR A 1 234 ? 0.552 7.275 -1.961 1.00 85.44 234 THR A O 1
ATOM 1715 N N . LEU A 1 235 ? 0.625 8.886 -0.400 1.00 88.81 235 LEU A N 1
ATOM 1716 C CA . LEU A 1 235 ? 1.553 9.723 -1.148 1.00 88.81 235 LEU A CA 1
ATOM 1717 C C . LEU A 1 235 ? 2.905 9.030 -1.321 1.00 88.81 235 LEU A C 1
ATOM 1719 O O . LEU A 1 235 ? 3.505 9.123 -2.387 1.00 88.81 235 LEU A O 1
ATOM 1723 N N . PHE A 1 236 ? 3.391 8.329 -0.293 1.00 93.69 236 PHE A N 1
ATOM 1724 C CA . PHE A 1 236 ? 4.654 7.599 -0.384 1.00 93.69 236 PHE A CA 1
ATOM 1725 C C . PHE A 1 236 ? 4.551 6.412 -1.336 1.00 93.69 236 PHE A C 1
ATOM 1727 O O . PHE A 1 236 ? 5.539 6.116 -1.999 1.00 93.69 236 PHE A O 1
ATOM 1734 N N . VAL A 1 237 ? 3.384 5.772 -1.456 1.00 93.38 237 VAL A N 1
ATOM 1735 C CA . VAL A 1 237 ? 3.143 4.725 -2.464 1.00 93.38 237 VAL A CA 1
ATOM 1736 C C . VAL A 1 237 ? 3.231 5.320 -3.870 1.00 93.38 237 VAL A C 1
ATOM 1738 O O . VAL A 1 237 ? 4.060 4.878 -4.661 1.00 93.38 237 VAL A O 1
ATOM 1741 N N . ALA A 1 238 ? 2.473 6.387 -4.144 1.00 91.12 238 ALA A N 1
ATOM 1742 C CA . ALA A 1 238 ? 2.479 7.061 -5.445 1.00 91.12 238 ALA A CA 1
ATOM 1743 C C . ALA A 1 238 ? 3.874 7.601 -5.816 1.00 91.12 238 ALA A C 1
ATOM 1745 O O . ALA A 1 238 ? 4.365 7.387 -6.924 1.00 91.12 238 ALA A O 1
ATOM 1746 N N . ALA A 1 239 ? 4.574 8.222 -4.860 1.00 93.81 239 ALA A N 1
ATOM 1747 C CA . ALA A 1 239 ? 5.941 8.687 -5.067 1.00 93.81 239 ALA A CA 1
ATOM 1748 C C . ALA A 1 239 ? 6.907 7.517 -5.302 1.00 93.81 239 ALA A C 1
ATOM 1750 O O . ALA A 1 239 ? 7.767 7.612 -6.171 1.00 93.81 239 ALA A O 1
ATOM 1751 N N . SER A 1 240 ? 6.758 6.405 -4.569 1.00 96.12 240 SER A N 1
ATOM 1752 C CA . SER A 1 240 ? 7.577 5.199 -4.767 1.00 96.12 240 SER A CA 1
ATOM 1753 C C . SER A 1 240 ? 7.333 4.558 -6.128 1.00 96.12 240 SER A C 1
ATOM 1755 O O . SER A 1 240 ? 8.278 4.042 -6.712 1.00 96.12 240 SER A O 1
ATOM 1757 N N . ARG A 1 241 ? 6.104 4.612 -6.656 1.00 93.94 241 ARG A N 1
ATOM 1758 C CA . ARG A 1 241 ? 5.782 4.138 -8.007 1.00 93.94 241 ARG A CA 1
ATOM 1759 C C . ARG A 1 241 ? 6.535 4.947 -9.060 1.00 93.94 241 ARG A C 1
ATOM 1761 O O . ARG A 1 241 ? 7.289 4.364 -9.834 1.00 93.94 241 ARG A O 1
ATOM 1768 N N . GLN A 1 242 ? 6.381 6.272 -9.061 1.00 93.31 242 GLN A N 1
ATOM 1769 C CA . GLN A 1 242 ? 7.058 7.148 -10.026 1.00 93.31 242 GLN A CA 1
ATOM 1770 C C . GLN A 1 242 ? 8.588 7.040 -9.909 1.00 93.31 242 GLN A C 1
ATOM 1772 O O . GLN A 1 242 ? 9.280 6.786 -10.895 1.00 93.31 242 GLN A O 1
ATOM 1777 N N . VAL A 1 243 ? 9.118 7.161 -8.687 1.00 95.94 243 VAL A N 1
ATOM 1778 C CA . VAL A 1 243 ? 10.556 7.039 -8.408 1.00 95.94 243 VAL A CA 1
ATOM 1779 C C . VAL A 1 243 ? 11.079 5.656 -8.793 1.00 95.94 243 VAL A C 1
ATOM 1781 O O . VAL A 1 243 ? 12.146 5.557 -9.387 1.00 95.94 243 VAL A O 1
ATOM 1784 N N . GLY A 1 244 ? 10.340 4.594 -8.474 1.00 95.50 244 GLY A N 1
ATOM 1785 C CA . GLY A 1 244 ? 10.714 3.217 -8.780 1.00 95.50 244 GLY A CA 1
ATOM 1786 C C . GLY A 1 244 ? 10.797 2.961 -10.281 1.00 95.50 244 GLY A C 1
ATOM 1787 O O . GLY A 1 244 ? 11.789 2.399 -10.733 1.00 95.50 244 GLY A O 1
ATOM 1788 N N . ARG A 1 245 ? 9.813 3.430 -11.062 1.00 94.25 245 ARG A N 1
ATOM 1789 C CA . ARG A 1 245 ? 9.815 3.327 -12.534 1.00 94.25 245 ARG A CA 1
ATOM 1790 C C . ARG A 1 245 ? 11.025 4.034 -13.144 1.00 94.25 245 ARG A C 1
ATOM 1792 O O . ARG A 1 245 ? 11.751 3.432 -13.930 1.00 94.25 245 ARG A O 1
ATOM 1799 N N . LEU A 1 246 ? 11.269 5.284 -12.742 1.00 94.44 246 LEU A N 1
ATOM 1800 C CA . LEU A 1 246 ? 12.407 6.068 -13.231 1.00 94.44 246 LEU A CA 1
ATOM 1801 C C . LEU A 1 246 ? 13.744 5.443 -12.816 1.00 94.44 246 LEU A C 1
ATOM 1803 O O . LEU A 1 246 ? 14.649 5.313 -13.632 1.00 94.44 246 LEU A O 1
ATOM 1807 N N . ALA A 1 247 ? 13.869 5.008 -11.562 1.00 95.19 247 ALA A N 1
ATOM 1808 C CA . ALA A 1 247 ? 15.092 4.390 -11.070 1.00 95.19 247 ALA A CA 1
ATOM 1809 C C . ALA A 1 247 ? 15.364 3.025 -11.714 1.00 95.19 247 ALA A C 1
ATOM 1811 O O . ALA A 1 247 ? 16.516 2.732 -12.007 1.00 95.19 247 ALA A O 1
ATOM 1812 N N . ALA A 1 248 ? 14.340 2.203 -11.961 1.00 94.69 248 ALA A N 1
ATOM 1813 C CA . ALA A 1 248 ? 14.503 0.932 -12.664 1.00 94.69 248 ALA A CA 1
ATOM 1814 C C . ALA A 1 248 ? 14.956 1.146 -14.118 1.00 94.69 248 ALA A C 1
ATOM 1816 O O . ALA A 1 248 ? 15.798 0.399 -14.614 1.00 94.69 248 ALA A O 1
ATOM 1817 N N . ALA A 1 249 ? 14.460 2.190 -14.786 1.00 93.94 249 ALA A N 1
ATOM 1818 C CA . ALA A 1 249 ? 14.927 2.554 -16.119 1.00 93.94 249 ALA A CA 1
ATOM 1819 C C . ALA A 1 249 ? 16.402 2.980 -16.113 1.00 93.94 249 ALA A C 1
ATOM 1821 O O . ALA A 1 249 ? 17.214 2.426 -16.849 1.00 93.94 249 ALA A O 1
ATOM 1822 N N . GLU A 1 250 ? 16.768 3.891 -15.213 1.00 93.31 250 GLU A N 1
ATOM 1823 C CA . GLU A 1 250 ? 18.123 4.448 -15.123 1.00 93.31 250 GLU A CA 1
ATOM 1824 C C . GLU A 1 250 ? 19.177 3.461 -14.592 1.00 93.31 250 GLU A C 1
ATOM 1826 O O . GLU A 1 250 ? 20.337 3.510 -15.000 1.00 93.31 250 GLU A O 1
ATOM 1831 N N . LEU A 1 251 ? 18.814 2.586 -13.648 1.00 92.06 251 LEU A N 1
ATOM 1832 C CA . LEU A 1 251 ? 19.754 1.665 -12.991 1.00 92.06 251 LEU A CA 1
ATOM 1833 C C . LEU A 1 251 ? 19.771 0.268 -13.616 1.00 92.06 251 LEU A C 1
ATOM 1835 O O . LEU A 1 251 ? 20.781 -0.424 -13.512 1.00 92.06 251 LEU A O 1
ATOM 1839 N N . CYS A 1 252 ? 18.662 -0.165 -14.219 1.00 92.25 252 CYS A N 1
ATOM 1840 C CA . CYS A 1 252 ? 18.484 -1.539 -14.693 1.00 92.25 252 CYS A CA 1
ATOM 1841 C C . CYS A 1 252 ? 18.086 -1.628 -16.175 1.00 92.25 252 CYS A C 1
ATOM 1843 O O . CYS A 1 252 ? 17.887 -2.734 -16.673 1.00 92.25 252 CYS A O 1
ATOM 1845 N N . GLY A 1 253 ? 17.961 -0.499 -16.882 1.00 93.38 253 GLY A N 1
ATOM 1846 C CA . GLY A 1 253 ? 17.599 -0.471 -18.301 1.00 93.38 253 GLY A CA 1
ATOM 1847 C C . GLY A 1 253 ? 16.143 -0.844 -18.580 1.00 93.38 253 GLY A C 1
ATOM 1848 O O . GLY A 1 253 ? 15.830 -1.275 -19.688 1.00 93.38 253 GLY A O 1
ATOM 1849 N N . PHE A 1 254 ? 15.254 -0.726 -17.588 1.00 94.56 254 PHE A N 1
ATOM 1850 C CA . PHE A 1 254 ? 13.834 -1.010 -17.794 1.00 94.56 254 PHE A CA 1
ATOM 1851 C C . PHE A 1 254 ? 13.180 0.026 -18.713 1.00 94.56 254 PHE A C 1
ATOM 1853 O O . PHE A 1 254 ? 13.538 1.202 -18.709 1.00 94.56 254 PHE A O 1
ATOM 1860 N N . VAL A 1 255 ? 12.153 -0.389 -19.447 1.00 92.31 255 VAL A N 1
ATOM 1861 C CA . VAL A 1 255 ? 11.300 0.508 -20.224 1.00 92.31 255 VAL A CA 1
ATOM 1862 C C . VAL A 1 255 ? 10.194 1.052 -19.305 1.00 92.31 255 VAL A C 1
ATOM 1864 O O . VAL A 1 255 ? 9.343 0.277 -18.860 1.00 92.31 255 VAL A O 1
ATOM 1867 N N . PRO A 1 256 ? 10.140 2.371 -19.019 1.00 89.38 256 PRO A N 1
ATOM 1868 C CA . PRO A 1 256 ? 9.221 2.930 -18.023 1.00 89.38 256 PRO A CA 1
ATOM 1869 C C . PRO A 1 256 ? 7.733 2.634 -18.251 1.00 89.38 256 PRO A C 1
ATOM 1871 O O . PRO A 1 256 ? 6.967 2.598 -17.286 1.00 89.38 256 PRO A O 1
ATOM 1874 N N . SER A 1 257 ? 7.296 2.462 -19.504 1.00 87.31 257 SER A N 1
ATOM 1875 C CA . SER A 1 257 ? 5.900 2.151 -19.853 1.00 87.31 257 SER A CA 1
ATOM 1876 C C . SER A 1 257 ? 5.479 0.733 -19.465 1.00 87.31 257 SER A C 1
ATOM 1878 O O . SER A 1 257 ? 4.294 0.507 -19.253 1.00 87.31 257 SER A O 1
ATOM 1880 N N . TYR A 1 258 ? 6.440 -0.183 -19.335 1.00 90.69 258 TYR A N 1
ATOM 1881 C CA . TYR A 1 258 ? 6.233 -1.590 -18.981 1.00 90.69 258 TYR A CA 1
ATOM 1882 C C . TYR A 1 258 ? 6.679 -1.912 -17.548 1.00 90.69 258 TYR A C 1
ATOM 1884 O O . TYR A 1 258 ? 6.617 -3.057 -17.108 1.00 90.69 258 TYR A O 1
ATOM 1892 N N . ALA A 1 259 ? 7.153 -0.905 -16.811 1.00 93.12 259 ALA A N 1
ATOM 1893 C CA . ALA A 1 259 ? 7.616 -1.045 -15.441 1.00 93.12 259 ALA A CA 1
ATOM 1894 C C . ALA A 1 259 ? 6.453 -0.875 -14.450 1.00 93.12 259 ALA A C 1
ATOM 1896 O O . ALA A 1 259 ? 5.834 0.191 -14.379 1.00 93.12 259 ALA A O 1
ATOM 1897 N N . VAL A 1 260 ? 6.203 -1.903 -13.639 1.00 93.94 260 VAL A N 1
ATOM 1898 C CA . VAL A 1 260 ? 5.121 -1.948 -12.646 1.00 93.94 260 VAL A CA 1
ATOM 1899 C C . VAL A 1 260 ? 5.699 -2.107 -11.248 1.00 93.94 260 VAL A C 1
ATOM 1901 O O . VAL A 1 260 ? 6.517 -2.992 -11.007 1.00 93.94 260 VAL A O 1
ATOM 1904 N N . LEU A 1 261 ? 5.255 -1.279 -10.299 1.00 95.44 261 LEU A N 1
ATOM 1905 C CA . LEU A 1 261 ? 5.5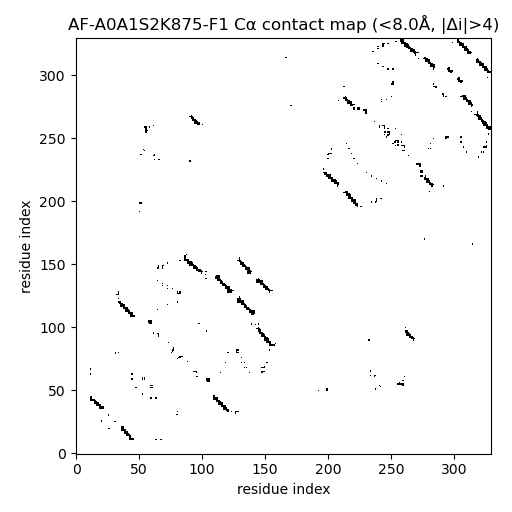49 -1.484 -8.880 1.00 95.44 261 LEU A CA 1
ATOM 1906 C C . LEU A 1 261 ? 4.769 -2.717 -8.393 1.00 95.44 261 LEU A C 1
ATOM 1908 O O . LEU A 1 261 ? 3.582 -2.616 -8.103 1.00 95.44 261 LEU A O 1
ATOM 1912 N N . SER A 1 262 ? 5.426 -3.875 -8.328 1.00 96.06 262 SER A N 1
ATOM 1913 C CA . SER A 1 262 ? 4.791 -5.152 -7.980 1.00 96.06 262 SER A CA 1
ATOM 1914 C C . SER A 1 262 ? 4.877 -5.484 -6.495 1.00 96.06 262 SER A C 1
ATOM 1916 O O . SER A 1 262 ? 4.065 -6.250 -5.987 1.00 96.06 262 SER A O 1
ATOM 1918 N N . ARG A 1 263 ? 5.832 -4.897 -5.769 1.00 97.50 263 ARG A N 1
ATOM 1919 C CA . ARG A 1 263 ? 5.938 -5.022 -4.312 1.00 97.50 263 ARG A CA 1
ATOM 1920 C C . ARG A 1 263 ? 6.311 -3.686 -3.705 1.00 97.50 263 ARG A C 1
ATOM 1922 O O . ARG A 1 263 ? 7.199 -2.999 -4.207 1.00 97.50 263 ARG A O 1
ATOM 1929 N N . TRP A 1 264 ? 5.681 -3.360 -2.590 1.00 98.19 264 TRP A N 1
ATOM 1930 C CA . TRP A 1 264 ? 5.960 -2.175 -1.799 1.00 98.19 264 TRP A CA 1
ATOM 1931 C C . TRP A 1 264 ? 5.872 -2.527 -0.321 1.00 98.19 264 TRP A C 1
ATOM 1933 O O . TRP A 1 264 ? 4.902 -3.129 0.124 1.00 98.19 264 TRP A O 1
ATOM 1943 N N . GLU A 1 265 ? 6.876 -2.146 0.450 1.00 98.31 265 GLU A N 1
ATOM 1944 C CA . GLU A 1 265 ? 6.902 -2.304 1.897 1.00 98.31 265 GLU A CA 1
ATOM 1945 C C . GLU A 1 265 ? 7.532 -1.055 2.493 1.00 98.31 265 GLU A C 1
ATOM 1947 O O . GLU A 1 265 ? 8.637 -0.680 2.107 1.00 98.31 265 GLU A O 1
ATOM 1952 N N . ALA A 1 266 ? 6.851 -0.409 3.432 1.00 98.12 266 ALA A N 1
ATOM 1953 C CA . ALA A 1 266 ? 7.312 0.826 4.037 1.00 98.12 266 ALA A CA 1
ATOM 1954 C C . ALA A 1 266 ? 7.249 0.803 5.558 1.00 98.12 266 ALA A C 1
ATOM 1956 O O . ALA A 1 266 ? 6.340 0.236 6.164 1.00 98.12 266 ALA A O 1
ATOM 1957 N N . SER A 1 267 ? 8.184 1.532 6.161 1.00 97.62 267 SER A N 1
ATOM 1958 C CA . SER A 1 267 ? 8.160 1.928 7.568 1.00 97.62 267 SER A CA 1
ATOM 1959 C C . SER A 1 267 ? 8.246 3.448 7.688 1.00 97.62 267 SER A C 1
ATOM 1961 O O . SER A 1 267 ? 8.968 4.100 6.928 1.00 97.62 267 SER A O 1
ATOM 1963 N N . PHE A 1 268 ? 7.523 4.005 8.659 1.00 95.75 268 PHE A N 1
ATOM 1964 C CA . PHE A 1 268 ? 7.370 5.444 8.892 1.00 95.75 268 PHE A CA 1
ATOM 1965 C C . PHE A 1 268 ? 7.932 5.823 10.274 1.00 95.75 268 PHE A C 1
ATOM 1967 O O . PHE A 1 268 ? 7.171 6.023 11.233 1.00 95.75 268 PHE A O 1
ATOM 1974 N N . PRO A 1 269 ? 9.272 5.882 10.418 1.00 93.12 269 PRO A N 1
ATOM 1975 C CA . PRO A 1 269 ? 9.928 6.141 11.701 1.00 93.12 269 PRO A CA 1
ATOM 1976 C C . PRO A 1 269 ? 9.595 7.524 12.267 1.00 93.12 269 PRO A C 1
ATOM 1978 O O . PRO A 1 269 ? 9.488 7.651 13.484 1.00 93.12 269 PRO A O 1
ATOM 1981 N N . ASP A 1 270 ? 9.318 8.504 11.402 1.00 89.00 270 ASP A N 1
ATOM 1982 C CA . ASP A 1 270 ? 8.912 9.859 11.768 1.00 89.00 270 ASP A CA 1
ATOM 1983 C C . ASP A 1 270 ? 7.769 10.365 10.875 1.00 89.00 270 ASP A C 1
ATOM 1985 O O . ASP A 1 270 ? 7.718 10.029 9.690 1.00 89.00 270 ASP A O 1
ATOM 1989 N N . PRO A 1 271 ? 6.848 11.191 11.404 1.00 87.31 271 PRO A N 1
ATOM 1990 C CA . PRO A 1 271 ? 5.816 11.819 10.591 1.00 87.31 271 PRO A CA 1
ATOM 1991 C C . PRO A 1 271 ? 6.431 12.835 9.621 1.00 87.31 271 PRO A C 1
ATOM 1993 O O . PRO A 1 271 ? 7.316 13.612 9.982 1.00 87.31 271 PRO A O 1
ATOM 1996 N N . ALA A 1 272 ? 5.930 12.858 8.388 1.00 88.50 272 ALA A N 1
ATOM 1997 C CA . ALA A 1 272 ? 6.284 13.886 7.421 1.00 88.50 272 ALA A CA 1
ATOM 1998 C C . ALA A 1 272 ? 5.402 15.129 7.579 1.00 88.50 272 ALA A C 1
ATOM 2000 O O . ALA A 1 272 ? 4.177 15.037 7.696 1.00 88.50 272 ALA A O 1
ATOM 2001 N N . GLU A 1 273 ? 6.042 16.293 7.530 1.00 86.69 273 GLU A N 1
ATOM 2002 C CA . GLU A 1 273 ? 5.394 17.597 7.646 1.00 86.69 273 GLU A CA 1
ATOM 2003 C C . GLU A 1 273 ? 4.919 18.096 6.273 1.00 86.69 273 GLU A C 1
ATOM 2005 O O . GLU A 1 273 ? 5.709 18.100 5.320 1.00 86.69 273 GLU A O 1
ATOM 2010 N N . PRO A 1 274 ? 3.660 18.544 6.143 1.00 83.56 274 PRO A N 1
ATOM 2011 C CA . PRO A 1 274 ? 3.178 19.182 4.923 1.00 83.56 274 PRO A CA 1
ATOM 2012 C C . PRO A 1 274 ? 3.988 20.430 4.549 1.00 83.56 274 PRO A C 1
ATOM 2014 O O . PRO A 1 274 ? 4.419 21.194 5.408 1.00 83.56 274 PRO A O 1
ATOM 2017 N N . GLY A 1 275 ? 4.189 20.658 3.249 1.00 82.00 275 GLY A N 1
ATOM 2018 C CA . GLY A 1 275 ? 4.882 21.846 2.729 1.00 82.00 275 GLY A CA 1
ATOM 2019 C C . GLY A 1 275 ? 6.408 21.854 2.893 1.00 82.00 275 GLY A C 1
ATOM 2020 O O . GLY A 1 275 ? 7.073 22.685 2.275 1.00 82.00 275 GLY A O 1
ATOM 2021 N N . THR A 1 276 ? 6.985 20.925 3.657 1.00 86.31 276 THR A N 1
ATOM 2022 C CA . THR A 1 276 ? 8.441 20.773 3.767 1.00 86.31 276 THR A CA 1
ATOM 2023 C C . THR A 1 276 ? 8.981 19.980 2.569 1.00 86.31 276 THR A C 1
ATOM 2025 O O . THR A 1 276 ? 8.420 18.926 2.245 1.00 86.31 276 THR A O 1
ATOM 2028 N N . PRO A 1 277 ? 10.067 20.437 1.906 1.00 90.12 277 PRO A N 1
ATOM 2029 C CA . PRO A 1 277 ? 10.652 19.738 0.765 1.00 90.12 277 PRO A CA 1
ATOM 2030 C C . PRO A 1 277 ? 10.973 18.279 1.088 1.00 90.12 277 PRO A C 1
ATOM 2032 O O . PRO A 1 277 ? 11.656 17.989 2.072 1.00 90.12 277 PRO A O 1
ATOM 2035 N N . LEU A 1 278 ? 10.497 17.373 0.236 1.00 93.94 278 LEU A N 1
ATOM 2036 C CA . LEU A 1 278 ? 10.745 15.944 0.346 1.00 93.94 278 LEU A CA 1
ATOM 2037 C C . LEU A 1 278 ? 11.785 15.543 -0.706 1.00 93.94 278 LEU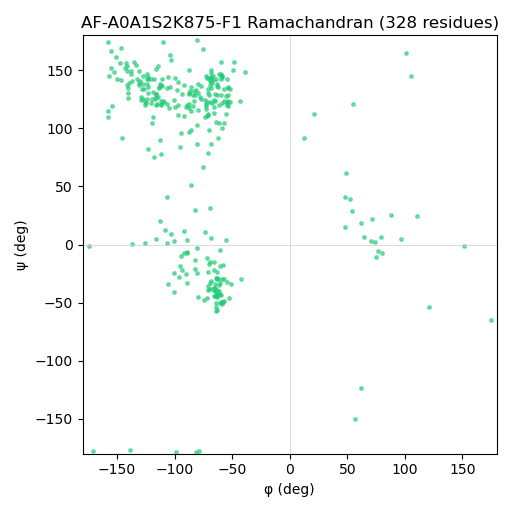 A C 1
ATOM 2039 O O . LEU A 1 278 ? 11.723 15.966 -1.861 1.00 93.94 278 LEU A O 1
ATOM 2043 N N . ARG A 1 279 ? 12.763 14.734 -0.310 1.00 96.06 279 ARG A N 1
ATOM 2044 C CA . ARG A 1 279 ? 13.735 14.114 -1.220 1.00 96.06 279 ARG A CA 1
ATOM 2045 C C . ARG A 1 279 ? 13.632 12.605 -1.084 1.00 96.06 279 ARG A C 1
ATOM 2047 O O . ARG A 1 279 ? 13.445 12.110 0.022 1.00 96.06 279 ARG A O 1
ATOM 2054 N N . CYS A 1 280 ? 13.762 11.882 -2.183 1.00 97.81 280 CYS A N 1
ATOM 2055 C CA . CYS A 1 280 ? 13.827 10.430 -2.189 1.00 97.81 280 CYS A CA 1
ATOM 2056 C C . CYS A 1 280 ? 15.201 10.002 -2.698 1.00 97.81 280 CYS A C 1
ATOM 2058 O O . CYS A 1 280 ? 15.585 10.368 -3.807 1.00 97.81 280 CYS A O 1
ATOM 2060 N N . THR A 1 281 ? 15.956 9.259 -1.897 1.00 97.38 281 THR A N 1
ATOM 2061 C CA . THR A 1 281 ? 17.181 8.601 -2.360 1.00 97.38 281 THR A CA 1
ATOM 2062 C C . THR A 1 281 ? 16.863 7.158 -2.712 1.00 97.38 281 THR A C 1
ATOM 2064 O O . THR A 1 281 ? 16.097 6.504 -2.007 1.00 97.38 281 THR A O 1
ATOM 2067 N N . VAL A 1 282 ? 17.437 6.663 -3.804 1.00 96.94 282 VAL A N 1
ATOM 2068 C CA . VAL A 1 282 ? 17.171 5.322 -4.327 1.00 96.94 282 VAL A CA 1
ATOM 2069 C C . VAL A 1 282 ? 18.475 4.614 -4.604 1.00 96.94 282 VAL A C 1
ATOM 2071 O O . VAL A 1 282 ? 19.409 5.201 -5.156 1.00 96.94 282 VAL A O 1
ATOM 2074 N N . ARG A 1 283 ? 18.529 3.340 -4.237 1.00 94.56 283 ARG A N 1
ATOM 2075 C CA . ARG A 1 283 ? 19.630 2.437 -4.568 1.00 94.56 283 ARG A CA 1
ATOM 2076 C C . ARG A 1 283 ? 19.051 1.090 -4.972 1.00 94.56 283 ARG A C 1
ATOM 2078 O O . ARG A 1 283 ? 18.007 0.693 -4.451 1.00 94.56 283 ARG A O 1
ATOM 2085 N N . GLN A 1 284 ? 19.738 0.383 -5.860 1.00 92.06 284 GLN A N 1
ATOM 2086 C CA . GLN A 1 284 ? 19.425 -1.017 -6.118 1.00 92.06 284 GLN A CA 1
ATOM 2087 C C . GLN A 1 284 ? 19.781 -1.842 -4.876 1.00 92.06 284 GLN A C 1
ATOM 2089 O O . GLN A 1 284 ? 20.836 -1.643 -4.268 1.00 92.06 284 GLN A O 1
ATOM 2094 N N . ALA A 1 285 ? 18.888 -2.740 -4.470 1.00 87.88 285 ALA A N 1
ATOM 2095 C CA . ALA A 1 285 ? 19.175 -3.681 -3.403 1.00 87.88 285 ALA A CA 1
ATOM 2096 C C . ALA A 1 285 ? 20.162 -4.732 -3.928 1.00 87.88 285 ALA A C 1
ATOM 2098 O O . ALA A 1 285 ? 19.873 -5.438 -4.890 1.00 87.88 285 ALA A O 1
ATOM 2099 N N . THR A 1 286 ? 21.327 -4.855 -3.299 1.00 74.12 286 THR A N 1
ATOM 2100 C CA . THR A 1 286 ? 22.266 -5.936 -3.597 1.00 74.12 286 THR A CA 1
ATOM 2101 C C . THR A 1 286 ? 21.930 -7.154 -2.751 1.00 74.12 286 THR A C 1
ATOM 2103 O O . THR A 1 286 ? 21.990 -7.119 -1.521 1.00 74.12 286 THR A O 1
ATOM 2106 N N . ALA A 1 287 ? 21.577 -8.259 -3.406 1.00 57.28 287 ALA A N 1
ATOM 2107 C CA . ALA A 1 287 ? 21.538 -9.554 -2.744 1.00 57.28 287 ALA A CA 1
ATOM 2108 C C . ALA A 1 287 ? 22.979 -9.941 -2.355 1.00 57.28 287 ALA A C 1
ATOM 2110 O O . ALA A 1 287 ? 23.821 -10.149 -3.225 1.00 57.28 287 ALA A O 1
ATOM 2111 N N . GLY A 1 288 ? 23.281 -9.994 -1.053 1.00 54.56 288 GLY A N 1
ATOM 2112 C CA . GLY A 1 288 ? 24.530 -10.580 -0.546 1.00 54.56 288 GLY A CA 1
ATOM 2113 C C . GLY A 1 288 ? 25.761 -9.668 -0.444 1.00 54.56 288 GLY A C 1
ATOM 2114 O O . GLY A 1 288 ? 26.874 -10.174 -0.484 1.00 54.56 288 GLY A O 1
ATOM 2115 N N . GLY A 1 289 ? 25.611 -8.344 -0.305 1.00 47.94 289 GLY A N 1
ATOM 2116 C CA . GLY A 1 289 ? 26.736 -7.452 0.046 1.00 47.94 289 GLY A CA 1
ATOM 2117 C C . GLY A 1 289 ? 27.797 -7.233 -1.047 1.00 47.94 289 GLY A C 1
ATOM 2118 O O . GLY A 1 289 ? 28.765 -6.513 -0.815 1.00 47.94 289 GLY A O 1
ATOM 2119 N N . GLY A 1 290 ? 27.608 -7.808 -2.238 1.00 52.56 290 GLY A N 1
ATOM 2120 C CA . GLY A 1 290 ? 28.409 -7.522 -3.429 1.00 52.56 290 GLY A CA 1
ATOM 2121 C C . GLY A 1 290 ? 28.064 -6.174 -4.071 1.00 52.56 290 GLY A C 1
ATOM 2122 O O . GLY A 1 290 ? 27.066 -5.537 -3.729 1.00 52.56 290 GLY A O 1
ATOM 2123 N N . ARG A 1 291 ? 28.907 -5.732 -5.011 1.00 51.56 291 ARG A N 1
ATOM 2124 C CA . ARG A 1 291 ? 28.729 -4.497 -5.792 1.00 51.56 291 ARG A CA 1
ATOM 2125 C C . ARG A 1 291 ? 27.414 -4.553 -6.591 1.00 51.56 291 ARG A C 1
ATOM 2127 O O . ARG A 1 291 ? 26.987 -5.620 -7.026 1.00 51.56 291 ARG A O 1
ATOM 2134 N N . ALA A 1 292 ? 26.749 -3.407 -6.741 1.00 57.69 292 ALA A N 1
ATOM 2135 C CA . ALA A 1 292 ? 25.505 -3.275 -7.500 1.00 57.69 292 ALA A CA 1
ATOM 2136 C C . ALA A 1 292 ? 25.777 -3.407 -9.008 1.00 57.69 292 ALA A C 1
ATOM 2138 O O . ALA A 1 292 ? 25.854 -2.411 -9.719 1.00 57.69 292 ALA A O 1
ATOM 2139 N N . ASP A 1 293 ? 25.946 -4.636 -9.492 1.00 58.78 293 ASP A N 1
ATOM 2140 C CA . ASP A 1 293 ? 26.286 -4.928 -10.893 1.00 58.78 293 ASP A CA 1
ATOM 2141 C C . ASP A 1 293 ? 25.057 -4.915 -11.825 1.00 58.78 293 ASP A C 1
ATOM 2143 O O . ASP A 1 293 ? 24.994 -5.674 -12.789 1.00 58.78 293 ASP A O 1
ATOM 2147 N N . GLY A 1 294 ? 24.022 -4.122 -11.520 1.00 62.25 294 GLY A N 1
ATOM 2148 C CA . GLY A 1 294 ? 22.815 -4.057 -12.353 1.00 62.25 294 GLY A CA 1
ATOM 2149 C C . GLY A 1 294 ? 22.058 -5.389 -12.461 1.00 62.25 294 GLY A C 1
ATOM 2150 O O . GLY A 1 294 ? 21.253 -5.566 -13.368 1.00 62.25 294 GLY A O 1
ATOM 2151 N N . ARG A 1 295 ? 22.299 -6.350 -11.554 1.00 71.19 295 ARG A N 1
ATOM 2152 C CA . ARG A 1 295 ? 21.662 -7.673 -11.611 1.00 71.19 295 ARG A CA 1
ATOM 2153 C C . ARG A 1 295 ? 20.181 -7.583 -11.259 1.00 71.19 295 ARG A C 1
ATOM 2155 O O . ARG A 1 295 ? 19.809 -7.326 -10.117 1.00 71.19 295 ARG A O 1
ATOM 2162 N N . VAL A 1 296 ? 19.361 -7.813 -12.270 1.00 87.88 296 VAL A N 1
ATOM 2163 C CA . VAL A 1 296 ? 17.905 -7.902 -12.193 1.00 87.88 296 VAL A CA 1
ATOM 2164 C C . VAL A 1 296 ? 17.530 -9.342 -11.830 1.00 87.88 296 VAL A C 1
ATOM 2166 O O . VAL A 1 296 ? 18.081 -10.286 -12.403 1.00 87.88 296 VAL A O 1
ATOM 2169 N N . SER A 1 297 ? 16.638 -9.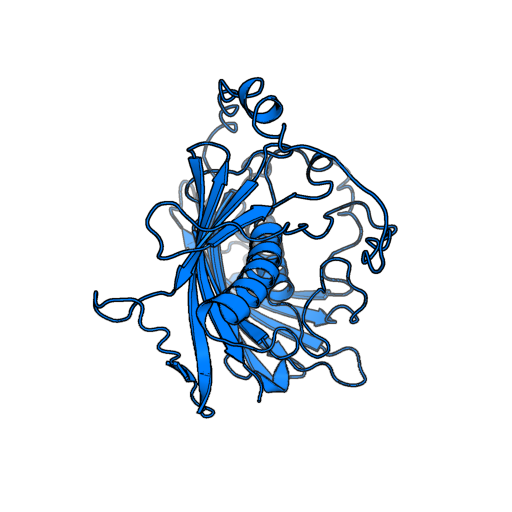527 -10.856 1.00 91.56 297 SER A N 1
ATOM 2170 C CA . SER A 1 297 ? 16.096 -10.846 -10.508 1.00 91.56 297 SER A CA 1
ATOM 2171 C C . SER A 1 297 ? 14.972 -11.231 -11.480 1.00 91.56 297 SER A C 1
ATOM 2173 O O . SER A 1 297 ? 14.629 -10.464 -12.379 1.00 91.56 297 SER A O 1
ATOM 2175 N N . ARG A 1 298 ? 14.417 -12.441 -11.369 1.00 93.00 298 ARG A N 1
ATOM 2176 C CA . ARG A 1 298 ? 13.230 -12.838 -12.139 1.00 93.00 298 ARG A CA 1
ATOM 2177 C C . ARG A 1 298 ? 12.126 -13.296 -11.200 1.00 93.00 298 ARG A C 1
ATOM 2179 O O . ARG A 1 298 ? 12.419 -13.925 -10.184 1.00 93.00 298 ARG A O 1
ATOM 2186 N N . ASP A 1 299 ? 10.881 -12.964 -11.526 1.00 91.62 299 ASP A N 1
ATOM 2187 C CA . ASP A 1 299 ? 9.721 -13.471 -10.793 1.00 91.62 299 ASP A CA 1
ATOM 2188 C C . ASP A 1 299 ? 9.361 -14.910 -11.206 1.00 91.62 299 ASP A C 1
ATOM 2190 O O . ASP A 1 299 ? 10.030 -15.530 -12.035 1.00 91.62 299 ASP A O 1
ATOM 2194 N N . ALA A 1 300 ? 8.287 -15.453 -10.626 1.00 89.81 300 ALA A N 1
ATOM 2195 C CA . ALA A 1 300 ? 7.818 -16.807 -10.922 1.00 89.81 300 ALA A CA 1
ATOM 2196 C C . ALA A 1 300 ? 7.369 -17.006 -12.385 1.00 89.81 300 ALA A C 1
ATOM 2198 O O . ALA A 1 300 ? 7.389 -18.131 -12.874 1.00 89.81 300 ALA A O 1
ATOM 2199 N N . ALA A 1 301 ? 6.991 -15.931 -13.083 1.00 90.94 301 ALA A N 1
ATOM 2200 C CA . ALA A 1 301 ? 6.655 -15.945 -14.507 1.00 90.94 301 ALA A CA 1
ATOM 2201 C C . ALA A 1 301 ? 7.888 -15.690 -15.398 1.00 90.94 301 ALA A C 1
ATOM 2203 O O . ALA A 1 301 ? 7.768 -15.590 -16.616 1.00 90.94 301 ALA A O 1
ATOM 2204 N N . GLY A 1 302 ? 9.080 -15.568 -14.806 1.00 93.06 302 GLY A N 1
ATOM 2205 C CA . GLY A 1 302 ? 10.321 -15.283 -15.513 1.00 93.06 302 GLY A CA 1
ATOM 2206 C C . GLY A 1 302 ? 10.507 -13.813 -15.893 1.00 93.06 302 GLY A C 1
ATOM 2207 O O . GLY A 1 302 ? 11.486 -13.503 -16.575 1.00 93.06 302 GLY A O 1
ATOM 2208 N N . ARG A 1 303 ? 9.637 -12.893 -15.461 1.00 94.31 303 ARG A N 1
ATOM 2209 C CA . ARG A 1 303 ? 9.749 -11.463 -15.786 1.00 94.31 303 ARG A CA 1
ATOM 2210 C C . ARG A 1 303 ? 10.906 -10.814 -15.029 1.00 94.31 303 ARG A C 1
ATOM 2212 O O . ARG A 1 303 ? 11.122 -11.167 -13.869 1.00 94.31 303 ARG A O 1
ATOM 2219 N N . PRO A 1 304 ? 11.644 -9.865 -15.629 1.00 95.44 304 PRO A N 1
ATOM 2220 C CA . PRO A 1 304 ? 12.707 -9.145 -14.935 1.00 95.44 304 PRO A CA 1
ATOM 2221 C C . PRO A 1 304 ? 12.164 -8.307 -13.763 1.00 95.44 304 PRO A C 1
ATOM 2223 O O . PRO A 1 304 ? 11.172 -7.595 -13.918 1.00 95.44 304 PRO A O 1
ATOM 2226 N N . VAL A 1 305 ? 12.839 -8.343 -12.611 1.00 95.69 305 VAL A N 1
ATOM 2227 C CA . VAL A 1 305 ? 12.488 -7.601 -11.390 1.00 95.69 305 VAL A CA 1
ATOM 2228 C C . VAL A 1 305 ? 13.684 -6.815 -10.844 1.00 95.69 305 VAL A C 1
ATOM 2230 O O . VAL A 1 305 ? 14.745 -7.366 -10.549 1.00 95.69 305 VAL A O 1
ATOM 2233 N N . ALA A 1 306 ? 13.507 -5.506 -10.682 1.00 95.38 306 ALA A N 1
ATOM 2234 C CA . ALA A 1 306 ? 14.453 -4.612 -10.031 1.00 95.38 306 ALA A CA 1
ATOM 2235 C C . ALA A 1 306 ? 14.050 -4.397 -8.564 1.00 95.38 306 ALA A C 1
ATOM 2237 O O . ALA A 1 306 ? 13.040 -3.750 -8.271 1.00 95.38 306 ALA A O 1
ATOM 2238 N N . ASP A 1 307 ? 14.854 -4.919 -7.637 1.00 95.62 307 ASP A N 1
ATOM 2239 C CA . ASP A 1 307 ? 14.700 -4.655 -6.207 1.00 95.62 307 ASP A CA 1
ATOM 2240 C C . ASP A 1 307 ? 15.373 -3.327 -5.830 1.00 95.62 307 ASP A C 1
ATOM 2242 O O . ASP A 1 307 ? 16.571 -3.119 -6.041 1.00 95.62 307 ASP A O 1
ATOM 2246 N N . LEU A 1 308 ? 14.600 -2.418 -5.241 1.00 95.94 308 LEU A N 1
ATOM 2247 C CA . LEU A 1 308 ? 15.000 -1.054 -4.916 1.00 95.94 308 LEU A CA 1
ATOM 2248 C C . LEU A 1 308 ? 14.818 -0.774 -3.420 1.00 95.94 308 LEU A C 1
ATOM 2250 O O . LEU A 1 308 ? 13.851 -1.201 -2.784 1.00 95.94 308 LEU A O 1
ATOM 2254 N N . ARG A 1 309 ? 15.735 0.013 -2.855 1.00 96.81 309 ARG A N 1
ATOM 2255 C CA . ARG A 1 309 ? 15.591 0.626 -1.529 1.00 96.81 309 ARG A CA 1
ATOM 2256 C C . ARG A 1 309 ? 15.448 2.128 -1.699 1.00 96.81 309 ARG A C 1
ATOM 2258 O O . ARG A 1 309 ? 16.349 2.776 -2.231 1.00 96.81 309 ARG A O 1
ATOM 2265 N N . LEU A 1 310 ? 14.327 2.666 -1.234 1.00 97.94 310 LEU A N 1
ATOM 2266 C CA . LEU A 1 310 ? 14.023 4.087 -1.280 1.00 97.94 310 LEU A CA 1
ATOM 2267 C C . LEU A 1 310 ? 14.030 4.651 0.145 1.00 97.94 310 LEU A C 1
ATOM 2269 O O . LEU A 1 310 ? 13.490 4.048 1.074 1.00 97.94 310 LEU A O 1
ATOM 2273 N N . THR A 1 311 ? 14.627 5.824 0.334 1.00 97.69 311 THR A N 1
ATOM 2274 C CA . THR A 1 311 ? 14.593 6.555 1.608 1.00 97.69 311 THR A CA 1
ATOM 2275 C C . THR A 1 311 ? 14.069 7.960 1.372 1.00 97.69 311 THR A C 1
ATOM 2277 O O . THR A 1 311 ? 14.664 8.740 0.629 1.00 97.69 311 THR A O 1
ATOM 2280 N N . PHE A 1 312 ? 12.958 8.292 2.023 1.00 97.31 312 PHE A N 1
ATOM 2281 C CA . PHE A 1 312 ? 12.350 9.612 1.955 1.00 97.31 312 PHE A CA 1
ATOM 2282 C C . PHE A 1 312 ? 12.836 10.484 3.112 1.00 97.31 312 PHE A C 1
ATOM 2284 O O . PHE A 1 312 ? 12.783 10.080 4.277 1.00 97.31 312 PHE A O 1
ATOM 2291 N N . LEU A 1 313 ? 13.293 11.688 2.778 1.00 96.56 313 LEU A N 1
ATOM 2292 C CA . LEU A 1 313 ? 13.979 12.618 3.668 1.00 96.56 313 LEU A CA 1
ATOM 2293 C C . LEU A 1 313 ? 13.314 13.999 3.654 1.00 96.56 313 LEU A C 1
ATOM 2295 O O . LEU A 1 313 ? 12.999 14.527 2.585 1.00 96.56 313 LEU A O 1
ATOM 2299 N N . GLN A 1 314 ? 13.182 14.607 4.832 1.00 94.56 314 GLN A N 1
ATOM 2300 C CA . GLN A 1 314 ? 12.879 16.030 5.013 1.00 94.56 314 GLN A CA 1
ATOM 2301 C C . GLN A 1 314 ? 14.030 16.677 5.787 1.00 94.56 314 GLN A C 1
ATOM 2303 O O . GLN A 1 314 ? 14.190 16.450 6.987 1.00 94.56 314 GLN A O 1
ATOM 2308 N N . GLY A 1 315 ? 14.876 17.439 5.089 1.00 92.44 315 GLY A N 1
ATOM 2309 C CA . GLY A 1 315 ? 16.177 17.837 5.634 1.00 92.44 315 GLY A CA 1
ATOM 2310 C C . GLY A 1 315 ? 17.037 16.599 5.912 1.00 92.44 315 GLY A C 1
ATOM 2311 O O . GLY A 1 315 ? 17.240 15.780 5.018 1.00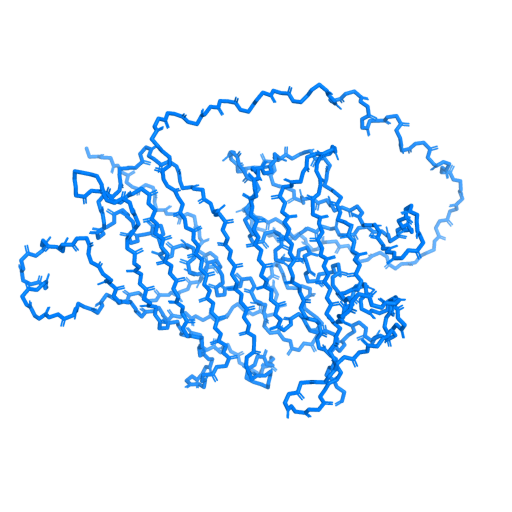 92.44 315 GLY A O 1
ATOM 2312 N N . SER A 1 316 ? 17.501 16.443 7.153 1.00 90.94 316 SER A N 1
ATOM 2313 C CA . SER A 1 316 ? 18.246 15.264 7.622 1.00 90.94 316 SER A CA 1
ATOM 2314 C C . SER A 1 316 ? 17.361 14.142 8.184 1.00 90.94 316 SER A C 1
ATOM 2316 O O . SER A 1 316 ? 17.861 13.054 8.473 1.00 90.94 316 SER A O 1
ATOM 2318 N N . ARG A 1 317 ? 16.049 14.372 8.347 1.00 94.69 317 ARG A N 1
ATOM 2319 C CA . ARG A 1 317 ? 15.129 13.409 8.970 1.00 94.69 317 ARG A CA 1
ATOM 2320 C C . ARG A 1 317 ? 14.634 12.384 7.957 1.00 94.69 317 ARG A C 1
ATOM 2322 O O . ARG A 1 317 ? 14.078 12.757 6.925 1.00 94.69 317 ARG A O 1
ATOM 2329 N N . VAL A 1 318 ? 14.756 11.100 8.290 1.00 96.06 318 VAL A N 1
ATOM 2330 C CA . VAL A 1 318 ? 14.133 10.002 7.537 1.00 96.06 318 VAL A CA 1
ATOM 2331 C C . VAL A 1 318 ? 12.665 9.914 7.925 1.00 96.06 318 VAL A C 1
ATOM 2333 O O . VAL A 1 318 ? 12.353 9.596 9.064 1.00 96.06 318 VAL A O 1
ATOM 2336 N N . VAL A 1 319 ? 11.764 10.156 6.976 1.00 95.75 319 VAL A N 1
ATOM 2337 C CA . VAL A 1 319 ? 10.311 10.084 7.215 1.00 95.75 319 VAL A CA 1
ATOM 2338 C C . VAL A 1 319 ? 9.695 8.783 6.706 1.00 95.75 319 VAL A C 1
ATOM 2340 O O . VAL A 1 319 ? 8.683 8.332 7.233 1.00 95.75 319 VAL A O 1
ATOM 2343 N N . ALA A 1 320 ? 10.325 8.132 5.724 1.00 97.44 320 ALA A N 1
ATOM 2344 C CA . ALA A 1 320 ? 9.942 6.792 5.301 1.00 97.44 320 ALA A CA 1
ATOM 2345 C C . ALA A 1 320 ? 11.143 6.005 4.769 1.00 97.44 320 ALA A C 1
ATOM 2347 O O . ALA A 1 320 ? 12.004 6.554 4.076 1.00 97.44 320 ALA A O 1
ATOM 2348 N N . ARG A 1 321 ? 11.173 4.705 5.063 1.00 98.12 321 ARG A N 1
ATOM 2349 C CA . ARG A 1 321 ? 12.062 3.731 4.414 1.00 98.12 321 ARG A CA 1
ATOM 2350 C C . ARG A 1 321 ? 11.201 2.737 3.663 1.00 98.12 321 ARG A C 1
ATOM 2352 O O . ARG A 1 321 ? 10.278 2.191 4.263 1.00 98.12 321 ARG A O 1
ATOM 2359 N N . VAL A 1 322 ? 11.510 2.514 2.392 1.00 98.38 322 VAL A N 1
ATOM 2360 C CA . VAL A 1 322 ? 10.715 1.673 1.500 1.00 98.38 322 VAL A CA 1
ATOM 2361 C C . VAL A 1 322 ? 11.595 0.628 0.823 1.00 98.38 322 VAL A C 1
ATOM 2363 O O . VAL A 1 322 ? 12.662 0.938 0.290 1.00 98.38 322 VAL A O 1
ATOM 2366 N N . SER A 1 323 ? 11.117 -0.608 0.821 1.00 97.88 323 SER A N 1
ATOM 2367 C CA . SER A 1 323 ? 11.577 -1.690 -0.045 1.00 97.88 323 SER A CA 1
ATOM 2368 C C . SER A 1 323 ? 10.572 -1.820 -1.180 1.00 97.88 323 SER A C 1
ATOM 2370 O O . SER A 1 323 ? 9.380 -1.983 -0.928 1.00 97.88 323 SER A O 1
ATOM 2372 N N . ALA A 1 324 ? 11.032 -1.733 -2.419 1.00 97.50 324 ALA A N 1
ATOM 2373 C CA . ALA A 1 324 ? 10.172 -1.834 -3.588 1.00 97.50 324 ALA A CA 1
ATOM 2374 C C . ALA A 1 324 ? 10.716 -2.882 -4.556 1.00 97.50 324 ALA A C 1
ATOM 2376 O O . ALA A 1 324 ? 11.929 -3.008 -4.702 1.00 97.50 324 ALA A O 1
ATOM 2377 N N . ALA A 1 325 ? 9.826 -3.606 -5.227 1.00 96.88 325 ALA A N 1
ATOM 2378 C CA . ALA A 1 325 ? 10.172 -4.386 -6.407 1.00 96.88 325 ALA A CA 1
ATOM 2379 C C . ALA A 1 325 ? 9.420 -3.808 -7.603 1.00 96.88 325 ALA A C 1
ATOM 2381 O O . ALA A 1 325 ? 8.205 -3.597 -7.540 1.00 96.88 325 ALA A O 1
ATOM 2382 N N . VAL A 1 326 ? 10.153 -3.536 -8.675 1.00 96.38 326 VAL A N 1
ATOM 2383 C CA . VAL A 1 326 ? 9.595 -3.095 -9.952 1.00 96.38 326 VAL A CA 1
ATOM 2384 C C . VAL A 1 326 ? 9.763 -4.241 -10.932 1.00 96.38 326 VAL A C 1
ATOM 2386 O O . VAL A 1 326 ? 10.880 -4.702 -11.128 1.00 96.38 326 VAL A O 1
ATOM 2389 N N . SER A 1 327 ? 8.675 -4.725 -11.518 1.00 95.38 327 SER A N 1
ATOM 2390 C CA . SER A 1 327 ? 8.706 -5.771 -12.548 1.00 95.38 327 SER A CA 1
ATOM 2391 C C . SER A 1 327 ? 8.585 -5.139 -13.926 1.00 95.38 327 SER A C 1
ATOM 2393 O O . SER A 1 327 ? 7.852 -4.163 -14.081 1.00 95.38 327 SER A O 1
ATOM 2395 N N . GLN A 1 328 ? 9.290 -5.683 -14.913 1.00 94.12 328 GLN A N 1
ATOM 2396 C CA . GLN A 1 328 ? 9.090 -5.328 -16.311 1.00 94.12 328 GLN A CA 1
ATOM 2397 C C . GLN A 1 328 ? 8.184 -6.359 -16.971 1.00 94.12 328 GLN A C 1
ATOM 2399 O O . GLN A 1 328 ? 8.514 -7.542 -17.026 1.00 94.12 328 GLN A O 1
ATOM 2404 N N . ASP A 1 329 ? 7.057 -5.891 -17.480 1.00 91.56 329 ASP A N 1
ATOM 2405 C CA . ASP A 1 329 ? 6.139 -6.693 -18.268 1.00 91.56 329 ASP A CA 1
ATOM 2406 C C . ASP A 1 329 ? 6.560 -6.685 -19.744 1.00 91.56 329 ASP A C 1
ATOM 2408 O O . ASP A 1 329 ? 6.340 -5.703 -20.450 1.00 91.56 329 ASP A O 1
ATOM 2412 N N . CYS A 1 330 ? 7.252 -7.739 -20.171 1.00 86.00 330 CYS A N 1
ATOM 2413 C CA . CYS A 1 330 ? 7.846 -7.875 -21.502 1.00 86.00 330 CYS A CA 1
ATOM 2414 C C . CYS A 1 330 ? 7.144 -8.923 -22.363 1.00 86.00 330 CYS A C 1
ATOM 2416 O O . CYS A 1 330 ? 6.697 -9.940 -21.786 1.00 86.00 330 CYS A O 1
#